Protein AF-A0A812RBL2-F1 (afdb_monomer_lite)

Foldseek 3Di:
DLLQADPVDALPLLPDQQDVPDPCRQDDDDPLLVVLLVLLLVLPPDLVQLVVLQVPDDPNDHDSDLNNLSNPSSSVCNNCVVQQQDADPPVRDGVSVVSSVCSPRSNSSNSCNSRSDDPPPPPRDPVVVVVVVVVVCVLCVPPPDDDPVRVVVVVVVVVCLVVQQVVVCVVDVVSVVDDSVVSVCVVPDDPPDDPVNVVVVVVVVVPPPPPDDDPDPVVVVVVVVVVVVVVVLVPDPVNVDPPVDDDDPVPDPDDDDPPDPDDDDDD

Structure (mmCIF, N/CA/C/O backbone):
data_AF-A0A812RBL2-F1
#
_entry.id   AF-A0A812RBL2-F1
#
loop_
_atom_site.group_PDB
_atom_site.id
_atom_site.type_symbol
_atom_site.label_atom_id
_atom_site.label_alt_id
_atom_site.label_comp_id
_atom_site.label_asym_id
_atom_site.label_entity_id
_atom_site.label_seq_id
_atom_site.pdbx_PDB_ins_code
_atom_site.Cartn_x
_atom_site.Cartn_y
_atom_site.Cartn_z
_atom_site.occupancy
_atom_site.B_iso_or_equiv
_atom_site.auth_seq_id
_atom_site.auth_comp_id
_atom_site.auth_asym_id
_atom_site.auth_atom_id
_atom_site.pdbx_PDB_model_num
ATOM 1 N N . GLU A 1 1 ? -12.470 -2.838 -3.645 1.00 36.12 1 GLU A N 1
ATOM 2 C CA . GLU A 1 1 ? -11.055 -2.812 -4.068 1.00 36.12 1 GLU A CA 1
ATOM 3 C C . GLU A 1 1 ? -10.460 -1.462 -3.691 1.00 36.12 1 GLU A C 1
ATOM 5 O O . GLU A 1 1 ? -11.140 -0.464 -3.860 1.00 36.12 1 GLU A O 1
ATOM 10 N N . PHE A 1 2 ? -9.213 -1.388 -3.208 1.00 41.41 2 PHE A N 1
ATOM 11 C CA . PHE A 1 2 ? -8.553 -0.094 -2.917 1.00 41.41 2 PHE A CA 1
ATOM 12 C C . PHE A 1 2 ? -8.319 0.779 -4.169 1.00 41.41 2 PHE A C 1
ATOM 14 O O . PHE A 1 2 ? -7.855 1.908 -4.057 1.00 41.41 2 PHE A O 1
ATOM 21 N N . ASN A 1 3 ? -8.645 0.238 -5.346 1.00 51.97 3 ASN A N 1
ATOM 22 C CA . ASN A 1 3 ? -8.495 0.853 -6.661 1.00 51.97 3 ASN A CA 1
ATOM 23 C C . ASN A 1 3 ? -9.853 1.103 -7.329 1.00 51.97 3 ASN A C 1
ATOM 25 O O . ASN A 1 3 ? -9.890 1.356 -8.530 1.00 51.97 3 ASN A O 1
ATOM 29 N N . ALA A 1 4 ? -10.956 0.971 -6.583 1.00 55.09 4 ALA A N 1
ATOM 30 C CA . ALA A 1 4 ? -12.267 1.324 -7.096 1.00 55.09 4 ALA A CA 1
ATOM 31 C C . ALA A 1 4 ? -12.252 2.814 -7.459 1.00 55.09 4 ALA A C 1
ATOM 33 O O . ALA A 1 4 ? -11.837 3.653 -6.660 1.00 55.09 4 ALA A O 1
ATOM 34 N N . VAL A 1 5 ? -12.643 3.126 -8.688 1.00 59.62 5 VAL A N 1
ATOM 35 C CA . VAL A 1 5 ? -12.824 4.498 -9.155 1.00 59.62 5 VAL A CA 1
ATOM 36 C C . VAL A 1 5 ? -14.321 4.694 -9.282 1.00 59.62 5 VAL A C 1
ATOM 38 O O . VAL A 1 5 ? -14.986 3.896 -9.940 1.00 59.62 5 VAL A O 1
ATOM 41 N N . ASP A 1 6 ? -14.840 5.728 -8.633 1.00 63.88 6 ASP A N 1
ATOM 42 C CA . ASP A 1 6 ? -16.222 6.136 -8.831 1.00 63.88 6 ASP A CA 1
ATOM 43 C C . ASP A 1 6 ? -16.318 6.846 -10.188 1.00 63.88 6 ASP A C 1
ATOM 45 O O . ASP A 1 6 ? -15.678 7.881 -10.396 1.00 63.88 6 ASP A O 1
ATOM 49 N N . SER A 1 7 ? -17.046 6.251 -11.136 1.00 67.12 7 SER A N 1
ATOM 50 C CA . SER A 1 7 ? -17.244 6.811 -12.478 1.00 67.12 7 SER A CA 1
ATOM 51 C C . SER A 1 7 ? -18.117 8.060 -12.477 1.00 67.12 7 SER A C 1
ATOM 53 O O . SER A 1 7 ? -18.060 8.835 -13.433 1.00 67.12 7 SER A O 1
ATOM 55 N N . ASP A 1 8 ? -18.907 8.252 -11.421 1.00 71.00 8 ASP A N 1
ATOM 56 C CA . ASP A 1 8 ? -19.939 9.281 -11.361 1.00 71.00 8 ASP A CA 1
ATOM 57 C C . ASP A 1 8 ? -19.385 10.601 -10.798 1.00 71.00 8 ASP A C 1
ATOM 59 O O . ASP A 1 8 ? -19.995 11.661 -10.959 1.00 71.00 8 ASP A O 1
ATOM 63 N N . LEU A 1 9 ? -18.197 10.565 -10.179 1.00 69.00 9 LEU A N 1
ATOM 64 C CA . LEU A 1 9 ? -17.536 11.732 -9.600 1.00 69.00 9 LEU A CA 1
ATOM 65 C C . LEU A 1 9 ? -16.419 12.271 -10.512 1.00 69.00 9 LEU A C 1
ATOM 67 O O . LEU A 1 9 ? -15.472 11.548 -10.838 1.00 69.00 9 LEU A O 1
ATOM 71 N N . PRO A 1 10 ? -16.452 13.566 -10.887 1.00 67.56 10 PRO A N 1
ATOM 72 C CA . PRO A 1 10 ? -15.396 14.163 -11.694 1.00 67.56 10 PRO A CA 1
ATOM 73 C C . PRO A 1 10 ? -14.077 14.222 -10.914 1.00 67.56 10 PRO A C 1
ATOM 75 O O . PRO A 1 10 ? -14.059 14.376 -9.693 1.00 67.56 10 PRO A O 1
ATOM 78 N N . ALA A 1 11 ? -12.947 14.182 -11.627 1.00 62.72 11 ALA A N 1
ATOM 79 C CA . ALA A 1 11 ? -11.606 14.248 -11.029 1.00 62.72 11 ALA A CA 1
ATOM 80 C C . ALA A 1 11 ? -11.398 15.482 -10.121 1.00 62.72 11 ALA A C 1
ATOM 82 O O . ALA A 1 11 ? -10.604 15.436 -9.185 1.00 62.72 11 ALA A O 1
ATOM 83 N N . GLU A 1 12 ? -12.133 16.566 -10.377 1.00 65.69 12 GLU A N 1
ATOM 84 C CA . GLU A 1 12 ? -12.117 17.807 -9.593 1.00 65.69 12 GLU A CA 1
ATOM 85 C C . GLU A 1 12 ? -12.662 17.629 -8.168 1.00 65.69 12 GLU A C 1
ATOM 87 O O . GLU A 1 12 ? -12.199 18.306 -7.252 1.00 65.69 12 GLU A O 1
ATOM 92 N N . HIS A 1 13 ? -13.579 16.676 -7.954 1.00 70.00 13 HIS A N 1
ATOM 93 C CA . HIS A 1 13 ? -14.152 16.377 -6.636 1.00 70.00 13 HIS A CA 1
ATOM 94 C C . HIS A 1 13 ? -13.084 15.940 -5.623 1.00 70.00 13 HIS A C 1
ATOM 96 O O . HIS A 1 13 ? -13.178 16.215 -4.430 1.00 70.00 13 HIS A O 1
ATOM 102 N N . TRP A 1 14 ? -12.034 15.284 -6.111 1.00 64.25 14 TRP A N 1
ATOM 103 C CA . TRP A 1 14 ? -11.004 14.661 -5.289 1.00 64.25 14 TRP A CA 1
ATOM 104 C C . TRP A 1 14 ? -9.880 15.621 -4.869 1.00 64.25 14 TRP A C 1
ATOM 106 O O . TRP A 1 14 ? -9.014 15.251 -4.068 1.00 64.25 14 TRP A O 1
ATOM 116 N N . GLY A 1 15 ? -9.886 16.848 -5.397 1.00 67.19 15 GLY A N 1
ATOM 117 C CA . GLY A 1 15 ? -8.865 17.861 -5.157 1.00 67.19 15 GLY A CA 1
ATOM 118 C C . GLY A 1 15 ? -7.541 17.599 -5.884 1.00 67.19 15 GLY A C 1
ATOM 119 O O . GLY A 1 15 ? -7.403 16.706 -6.722 1.00 67.19 15 GLY A O 1
ATOM 120 N N . ASN A 1 16 ? -6.533 18.410 -5.558 1.00 67.81 16 ASN A N 1
ATOM 121 C CA . ASN A 1 16 ? -5.223 18.336 -6.202 1.00 67.81 16 ASN A CA 1
ATOM 122 C C . ASN A 1 16 ? -4.509 17.006 -5.917 1.00 67.81 16 ASN A C 1
ATOM 124 O O . ASN A 1 16 ? -4.643 16.406 -4.850 1.00 67.81 16 ASN A O 1
ATOM 128 N N . PHE A 1 17 ? -3.698 16.552 -6.872 1.00 69.19 17 PHE A N 1
ATOM 129 C CA . PHE A 1 17 ? -2.859 15.370 -6.693 1.00 69.19 17 PHE A CA 1
ATOM 130 C C . PHE A 1 17 ? -1.795 15.629 -5.623 1.00 69.19 17 PHE A C 1
ATOM 132 O O . PHE A 1 17 ? -1.089 16.639 -5.685 1.00 69.19 17 PHE A O 1
ATOM 139 N N . TYR A 1 18 ? -1.635 14.702 -4.679 1.00 67.88 18 TYR A N 1
ATOM 140 C CA . TYR A 1 18 ? -0.576 14.789 -3.681 1.00 67.88 18 TYR A CA 1
ATOM 141 C C . TYR A 1 18 ? 0.785 14.670 -4.374 1.00 67.88 18 TYR A C 1
ATOM 143 O O . TYR A 1 18 ? 1.112 13.630 -4.955 1.00 67.88 18 TYR A O 1
ATOM 151 N N . ARG A 1 19 ? 1.593 15.732 -4.305 1.00 65.19 19 ARG A N 1
ATOM 152 C CA . ARG A 1 19 ? 2.991 15.746 -4.749 1.00 65.19 19 ARG A CA 1
ATOM 153 C C . ARG A 1 19 ? 3.876 15.884 -3.518 1.00 65.19 19 ARG A C 1
ATOM 155 O O . ARG A 1 19 ? 3.900 16.941 -2.908 1.00 65.19 19 ARG A O 1
ATOM 162 N N . ALA A 1 20 ? 4.647 14.847 -3.195 1.00 57.19 20 ALA A N 1
ATOM 163 C CA . ALA A 1 20 ? 5.489 14.798 -1.992 1.00 57.19 20 ALA A CA 1
ATOM 164 C C . ALA A 1 20 ? 6.484 15.974 -1.833 1.00 57.19 20 ALA A C 1
ATOM 166 O O . ALA A 1 20 ? 7.003 16.187 -0.745 1.00 57.19 20 ALA A O 1
ATOM 167 N N . TYR A 1 21 ? 6.757 16.729 -2.905 1.00 54.78 21 TYR A N 1
ATOM 168 C CA . TYR A 1 21 ? 7.693 17.860 -2.920 1.00 54.78 21 TYR A CA 1
ATOM 169 C C . TYR A 1 21 ? 7.030 19.240 -2.798 1.00 54.78 21 TYR A C 1
ATOM 171 O O . TYR A 1 21 ? 7.739 20.242 -2.777 1.00 54.78 21 TYR A O 1
ATOM 179 N N . SER A 1 22 ? 5.696 19.334 -2.760 1.00 55.19 22 SER A N 1
ATOM 180 C CA . SER A 1 22 ? 5.029 20.615 -2.502 1.00 55.19 22 SER A CA 1
ATOM 181 C C . SER A 1 22 ? 4.853 20.817 -1.000 1.00 55.19 22 SER A C 1
ATOM 183 O O . SER A 1 22 ? 4.303 19.945 -0.334 1.00 55.19 22 SER A O 1
ATOM 185 N N . ASN A 1 23 ? 5.238 21.982 -0.479 1.00 50.62 23 ASN A N 1
ATOM 186 C CA . ASN A 1 23 ? 5.088 22.335 0.942 1.00 50.62 23 ASN A CA 1
ATOM 187 C C . ASN A 1 23 ? 3.626 22.320 1.452 1.00 50.62 23 ASN A C 1
ATOM 189 O O . ASN A 1 23 ? 3.413 22.377 2.656 1.00 50.62 23 ASN A O 1
ATOM 193 N N . ASP A 1 24 ? 2.644 22.192 0.554 1.00 54.12 24 ASP A N 1
ATOM 194 C CA . ASP A 1 24 ? 1.199 22.159 0.834 1.00 54.12 24 ASP A CA 1
ATOM 195 C C . ASP A 1 24 ? 0.552 20.771 0.648 1.00 54.12 24 ASP A C 1
ATOM 197 O O . ASP A 1 24 ? -0.670 20.643 0.596 1.00 54.12 24 ASP A O 1
ATOM 201 N N . ALA A 1 25 ? 1.347 19.706 0.491 1.00 57.50 25 ALA A N 1
ATOM 202 C CA . ALA A 1 25 ? 0.882 18.498 -0.194 1.00 57.50 25 ALA A CA 1
ATOM 203 C C . ALA A 1 25 ? -0.334 17.790 0.439 1.00 57.50 25 ALA A C 1
ATOM 205 O O . ALA A 1 25 ? -1.150 17.242 -0.303 1.00 57.50 25 ALA A O 1
ATOM 206 N N . SER A 1 26 ? -0.488 17.774 1.766 1.00 62.88 26 SER A N 1
ATOM 207 C CA . SER A 1 26 ? -1.506 16.947 2.443 1.00 62.88 26 SER A CA 1
ATOM 208 C C . SER A 1 26 ? -2.424 17.685 3.422 1.00 62.88 26 SER A C 1
ATOM 210 O O . SER A 1 26 ? -3.424 17.097 3.841 1.00 62.88 26 SER A O 1
ATOM 212 N N . GLY A 1 27 ? -2.151 18.952 3.754 1.00 70.88 27 GLY A N 1
ATOM 213 C CA . GLY A 1 27 ? -2.893 19.715 4.765 1.00 70.88 27 GLY A CA 1
ATOM 214 C C . GLY A 1 27 ? -2.830 19.100 6.175 1.00 70.88 27 GLY A C 1
ATOM 215 O O . GLY A 1 27 ? -2.687 17.888 6.360 1.00 70.88 27 GLY A O 1
ATOM 216 N N . ALA A 1 28 ? -2.954 19.928 7.212 1.00 81.44 28 ALA A N 1
ATOM 217 C CA . ALA A 1 28 ? -3.014 19.426 8.586 1.00 81.44 28 ALA A CA 1
ATOM 218 C C . ALA A 1 28 ? -4.242 18.514 8.802 1.00 81.44 28 ALA A C 1
ATOM 220 O O . ALA A 1 28 ? -5.262 18.636 8.118 1.00 81.44 28 ALA A O 1
ATOM 221 N N . LEU A 1 29 ? -4.145 17.588 9.760 1.00 83.94 29 LEU A N 1
ATOM 222 C CA . LEU A 1 29 ? -5.287 16.773 10.175 1.00 83.94 29 LEU A CA 1
ATOM 223 C C . LEU A 1 29 ? -6.320 17.651 10.891 1.00 83.94 29 LEU A C 1
ATOM 225 O O . LEU A 1 29 ? -5.981 18.399 11.810 1.00 83.94 29 LEU A O 1
ATOM 229 N N . SER A 1 30 ? -7.586 17.509 10.510 1.00 88.81 30 SER A N 1
ATOM 230 C CA . SER A 1 30 ? -8.710 18.107 11.227 1.00 88.81 30 SER A CA 1
ATOM 231 C C . SER A 1 30 ? -8.813 17.539 12.648 1.00 88.81 30 SER A C 1
ATOM 233 O O . SER A 1 30 ? -8.377 16.419 12.934 1.00 88.81 30 SER A O 1
ATOM 235 N N . HIS A 1 31 ? -9.440 18.288 13.558 1.00 90.56 31 HIS A N 1
ATOM 236 C CA . HIS A 1 31 ? -9.702 17.823 14.920 1.00 90.56 31 HIS A CA 1
ATOM 237 C C . HIS A 1 31 ? -10.463 16.486 14.931 1.00 90.56 31 HIS A C 1
ATOM 239 O O . HIS A 1 31 ? -10.076 15.560 15.641 1.00 90.56 31 HIS A O 1
ATOM 245 N N . ALA A 1 32 ? -11.480 16.347 14.075 1.00 90.62 32 ALA A N 1
ATOM 246 C CA . ALA A 1 32 ? -12.265 15.118 13.964 1.00 90.62 32 ALA A CA 1
ATOM 247 C C . ALA A 1 32 ? -11.420 13.920 13.485 1.00 90.62 32 ALA A C 1
ATOM 249 O O . ALA A 1 32 ? -11.583 12.802 13.981 1.00 90.62 32 ALA A O 1
ATOM 250 N N . GLU A 1 33 ? -10.476 14.157 12.568 1.00 91.12 33 GLU A N 1
ATOM 251 C CA . GLU A 1 33 ? -9.548 13.132 12.079 1.00 91.12 33 GLU A CA 1
ATOM 252 C C . GLU A 1 33 ? -8.602 12.676 13.194 1.00 91.12 33 GLU A C 1
ATOM 254 O O . GLU A 1 33 ? -8.421 11.477 13.393 1.00 91.12 33 GLU A O 1
ATOM 259 N N . ASN A 1 34 ? -8.052 13.610 13.975 1.00 91.75 34 ASN A N 1
ATOM 260 C CA . ASN A 1 34 ? -7.187 13.287 15.113 1.00 91.75 34 ASN A CA 1
ATOM 261 C C . ASN A 1 34 ? -7.912 12.463 16.186 1.00 91.75 34 ASN A C 1
ATOM 263 O O . ASN A 1 34 ? -7.349 11.496 16.705 1.00 91.75 34 ASN A O 1
ATOM 267 N N . VAL A 1 35 ? -9.172 12.792 16.482 1.00 93.19 35 VAL A N 1
ATOM 268 C CA . VAL A 1 35 ? -10.001 12.019 17.419 1.00 93.19 35 VAL A CA 1
ATOM 269 C C . VAL A 1 35 ? -10.216 10.593 16.905 1.00 93.19 35 VAL A C 1
ATOM 271 O O . VAL A 1 35 ? -9.959 9.631 17.632 1.00 93.19 35 VAL A O 1
ATOM 274 N N . CYS A 1 36 ? -10.609 10.430 15.637 1.00 92.44 36 CYS A N 1
ATOM 275 C CA . CYS A 1 36 ? -10.826 9.100 15.059 1.00 92.44 36 CYS A CA 1
ATOM 276 C C . CYS A 1 36 ? -9.532 8.283 14.983 1.00 92.44 36 CYS A C 1
ATOM 278 O O . CYS A 1 36 ? -9.543 7.087 15.266 1.00 92.44 36 CYS A O 1
ATOM 280 N N . ARG A 1 37 ? -8.391 8.922 14.706 1.00 93.81 37 ARG A N 1
ATOM 281 C CA . ARG A 1 37 ? -7.078 8.271 14.803 1.00 93.81 37 ARG A CA 1
ATOM 282 C C . ARG A 1 37 ? -6.790 7.758 16.209 1.00 93.81 37 ARG A C 1
ATOM 284 O O . ARG A 1 37 ? -6.304 6.639 16.350 1.00 93.81 37 ARG A O 1
ATOM 291 N N . GLY A 1 38 ? -7.125 8.526 17.245 1.00 92.56 38 GLY A N 1
ATOM 292 C CA . GLY A 1 38 ? -7.028 8.067 18.633 1.00 92.56 38 GLY A CA 1
ATOM 293 C C . GLY A 1 38 ? -7.865 6.810 18.899 1.00 92.56 38 GLY A C 1
ATOM 294 O O . GLY A 1 38 ? -7.441 5.917 19.639 1.00 92.56 38 GLY A O 1
ATOM 295 N N . PHE A 1 39 ? -9.021 6.677 18.244 1.00 94.62 39 PHE A N 1
ATOM 296 C CA . PHE A 1 39 ? -9.857 5.476 18.334 1.00 94.62 39 PHE A CA 1
ATOM 297 C C . PHE A 1 39 ? -9.259 4.246 17.646 1.00 94.62 39 PHE A C 1
ATOM 299 O O . PHE A 1 39 ? -9.559 3.136 18.077 1.00 94.62 39 PHE A O 1
ATOM 306 N N . ILE A 1 40 ? -8.389 4.401 16.644 1.00 93.56 40 ILE A N 1
ATOM 307 C CA . ILE A 1 40 ? -7.698 3.266 16.004 1.00 93.56 40 ILE A CA 1
ATOM 308 C C . ILE A 1 40 ? -6.780 2.561 17.008 1.00 93.56 40 ILE A C 1
ATOM 310 O O . ILE A 1 40 ? -6.786 1.336 17.109 1.00 93.56 40 ILE A O 1
ATOM 314 N N . GLU A 1 41 ? -6.002 3.322 17.781 1.00 91.31 41 GLU A N 1
ATOM 315 C CA . GLU A 1 41 ? -5.070 2.738 18.752 1.00 91.31 41 GLU A CA 1
ATOM 316 C C . GLU A 1 41 ? -5.767 2.250 20.026 1.00 91.31 41 GLU A C 1
ATOM 318 O O . GLU A 1 41 ? -5.400 1.207 20.569 1.00 91.31 41 GLU A O 1
ATOM 323 N N . SER A 1 42 ? -6.769 2.994 20.501 1.00 91.12 42 SER A N 1
ATOM 324 C CA . SER A 1 42 ? -7.479 2.686 21.749 1.00 91.12 42 SER A CA 1
ATOM 325 C C . SER A 1 42 ? -8.643 1.704 21.582 1.00 91.12 42 SER A C 1
ATOM 327 O O . SER A 1 42 ? -9.034 1.054 22.549 1.00 91.12 42 SER A O 1
ATOM 329 N N . GLY A 1 43 ? -9.224 1.601 20.384 1.00 90.25 43 GLY A N 1
ATOM 330 C CA . GLY A 1 43 ? -10.468 0.868 20.142 1.00 90.25 43 GLY A CA 1
ATOM 331 C C . GLY A 1 43 ? -11.696 1.494 20.817 1.00 90.25 43 GLY A C 1
ATOM 332 O O . GLY A 1 43 ? -12.704 0.813 20.986 1.00 90.25 43 GLY A O 1
ATOM 333 N N . ALA A 1 44 ? -11.627 2.766 21.228 1.00 92.75 44 ALA A N 1
ATOM 334 C CA . ALA A 1 44 ? -12.647 3.414 22.059 1.00 92.75 44 ALA A CA 1
ATOM 335 C C . ALA A 1 44 ? -13.918 3.861 21.307 1.00 92.75 44 ALA A C 1
ATOM 337 O O . ALA A 1 44 ? -14.824 4.432 21.916 1.00 92.75 44 ALA A O 1
ATOM 338 N N . MET A 1 45 ? -14.021 3.610 19.997 1.00 93.94 45 MET A N 1
ATOM 339 C CA . MET A 1 45 ? -15.235 3.929 19.243 1.00 93.94 45 MET A CA 1
ATOM 340 C C . MET A 1 45 ? -16.432 3.124 19.778 1.00 93.94 45 MET A C 1
ATOM 342 O O . MET A 1 45 ? -16.340 1.922 20.031 1.00 93.94 45 MET A O 1
ATOM 346 N N . ALA A 1 46 ? -17.585 3.784 19.925 1.00 94.62 46 ALA A N 1
ATOM 347 C CA . ALA A 1 46 ? -18.805 3.145 20.409 1.00 94.62 46 ALA A CA 1
ATOM 348 C C . ALA A 1 46 ? -19.189 1.934 19.539 1.00 94.62 46 ALA A C 1
ATOM 350 O O . ALA A 1 46 ? -19.360 2.057 18.327 1.00 94.62 46 ALA A O 1
ATOM 351 N N . LYS A 1 47 ? -19.386 0.763 20.161 1.00 92.12 47 LYS A N 1
ATOM 352 C CA . LYS A 1 47 ? -19.612 -0.514 19.452 1.00 92.12 47 LYS A CA 1
ATOM 353 C C . LYS A 1 47 ? -20.837 -0.527 18.535 1.00 92.12 47 LYS A C 1
ATOM 355 O O . LYS A 1 47 ? -20.852 -1.274 17.563 1.00 92.12 47 LYS A O 1
ATOM 360 N N . ALA A 1 48 ? -21.878 0.238 18.866 1.00 93.19 48 ALA A N 1
ATOM 361 C CA . ALA A 1 48 ? -23.058 0.374 18.011 1.00 93.19 48 ALA A CA 1
ATOM 362 C C . ALA A 1 48 ? -22.710 1.129 16.720 1.00 93.19 48 ALA A C 1
ATOM 364 O O . ALA A 1 48 ? -22.991 0.642 15.630 1.00 93.19 48 ALA A O 1
ATOM 365 N N . LYS A 1 49 ? -21.998 2.257 16.850 1.00 93.56 49 LYS A N 1
ATOM 366 C CA . LYS A 1 49 ? -21.508 3.048 15.717 1.00 93.56 49 LYS A CA 1
ATOM 367 C C . LYS A 1 49 ? -20.518 2.252 14.862 1.00 93.56 49 LYS A C 1
ATOM 369 O O . LYS A 1 49 ? -20.667 2.204 13.649 1.00 93.56 49 LYS A O 1
ATOM 374 N N . ALA A 1 50 ? -19.549 1.588 15.495 1.00 93.56 50 ALA A N 1
ATOM 375 C CA . ALA A 1 50 ? -18.538 0.798 14.798 1.00 93.56 50 ALA A CA 1
ATOM 376 C C . ALA A 1 50 ? -19.159 -0.329 13.956 1.00 93.56 50 ALA A C 1
ATOM 378 O O . ALA A 1 50 ? -18.803 -0.483 12.793 1.00 93.56 50 ALA A O 1
ATOM 379 N N . ARG A 1 51 ? -20.131 -1.070 14.510 1.00 93.56 51 ARG A N 1
ATOM 380 C CA . ARG A 1 51 ? -20.847 -2.112 13.758 1.00 93.56 51 ARG A CA 1
ATOM 381 C C . ARG A 1 51 ? -21.654 -1.540 12.602 1.00 93.56 51 ARG A C 1
ATOM 383 O O . ARG A 1 51 ? -21.514 -2.045 11.499 1.00 93.56 51 ARG A O 1
ATOM 390 N N . GLY A 1 52 ? -22.391 -0.452 12.826 1.00 94.56 52 GLY A N 1
ATOM 391 C CA . GLY A 1 52 ? -23.140 0.204 11.754 1.00 94.56 52 GLY A CA 1
ATOM 392 C C . GLY A 1 52 ? -22.247 0.661 10.597 1.00 94.56 52 GLY A C 1
ATOM 393 O O . GLY A 1 52 ? -22.632 0.530 9.443 1.00 94.56 52 GLY A O 1
ATOM 394 N N . ILE A 1 53 ? -21.034 1.143 10.876 1.00 93.62 53 ILE A N 1
ATOM 395 C CA . ILE A 1 53 ? -20.075 1.507 9.821 1.00 93.62 53 ILE A CA 1
ATOM 396 C C . ILE A 1 53 ? -19.569 0.257 9.091 1.00 93.62 53 ILE A C 1
ATOM 398 O O . ILE A 1 53 ? -19.583 0.224 7.868 1.00 93.62 53 ILE A O 1
ATOM 402 N N . VAL A 1 54 ? -19.150 -0.781 9.823 1.00 92.38 54 VAL A N 1
ATOM 403 C CA . VAL A 1 54 ? -18.599 -2.013 9.228 1.00 92.38 54 VAL A CA 1
ATOM 404 C C . VAL A 1 54 ? -19.639 -2.772 8.396 1.00 92.38 54 VAL A C 1
ATOM 406 O O . VAL A 1 54 ? -19.290 -3.326 7.360 1.00 92.38 54 VAL A O 1
ATOM 409 N N . GLU A 1 55 ? -20.903 -2.788 8.815 1.00 92.81 55 GLU A N 1
ATOM 410 C CA . GLU A 1 55 ? -22.001 -3.434 8.081 1.00 92.81 55 GLU A CA 1
ATOM 411 C C . GLU A 1 55 ? -22.371 -2.680 6.797 1.00 92.81 55 GLU A C 1
ATOM 413 O O . GLU A 1 55 ? -22.760 -3.304 5.814 1.00 92.81 55 GLU A O 1
ATOM 418 N N . ASN A 1 56 ? -22.197 -1.355 6.783 1.00 91.56 56 ASN A N 1
ATOM 419 C CA . ASN A 1 56 ? -22.459 -0.508 5.618 1.00 91.56 56 ASN A CA 1
ATOM 420 C C . ASN A 1 56 ? -21.228 -0.307 4.717 1.00 91.56 56 ASN A C 1
ATOM 422 O O . ASN A 1 56 ? -21.292 0.462 3.758 1.00 91.56 56 ASN A O 1
ATOM 426 N N . LEU A 1 57 ? -20.099 -0.959 5.016 1.00 88.81 57 LEU A N 1
ATOM 427 C CA . LEU A 1 57 ? -18.880 -0.824 4.225 1.00 88.81 57 LEU A CA 1
ATOM 428 C C . LEU A 1 57 ? -19.039 -1.566 2.890 1.00 88.81 57 LEU A C 1
ATOM 430 O O . LEU A 1 57 ? -19.031 -2.797 2.837 1.00 88.81 57 LEU A O 1
ATOM 434 N N . ASP A 1 58 ? -19.150 -0.813 1.800 1.00 84.44 58 ASP A N 1
ATOM 435 C CA . ASP A 1 58 ? -19.264 -1.366 0.455 1.00 84.44 58 ASP A CA 1
ATOM 436 C C . ASP A 1 58 ? -17.881 -1.506 -0.191 1.00 84.44 58 ASP A C 1
ATOM 438 O O . ASP A 1 58 ? -17.149 -0.538 -0.380 1.00 84.44 58 ASP A O 1
ATOM 442 N N . SER A 1 59 ? -17.517 -2.732 -0.566 1.00 78.00 59 SER A N 1
ATOM 443 C CA . SER A 1 59 ? -16.244 -3.002 -1.238 1.00 78.00 59 SER A CA 1
ATOM 444 C C . SER A 1 59 ? -16.155 -2.426 -2.657 1.00 78.00 59 SER A C 1
ATOM 446 O O . SER A 1 59 ? -15.046 -2.314 -3.184 1.00 78.00 59 SER A O 1
ATOM 448 N N . SER A 1 60 ? -17.288 -2.092 -3.279 1.00 76.50 60 SER A N 1
ATOM 449 C CA . SER A 1 60 ? -17.356 -1.547 -4.638 1.00 76.50 60 SER A CA 1
ATOM 450 C C . SER A 1 60 ? -17.202 -0.026 -4.689 1.00 76.50 60 SER A C 1
ATOM 452 O O . SER A 1 60 ? -16.872 0.512 -5.744 1.00 76.50 60 SER A O 1
ATOM 454 N N . ARG A 1 61 ? -17.364 0.662 -3.552 1.00 77.62 61 ARG A N 1
ATOM 455 C CA . ARG A 1 61 ? -17.273 2.122 -3.459 1.00 77.62 61 ARG A CA 1
ATOM 456 C C . ARG A 1 61 ? -15.932 2.549 -2.861 1.00 77.62 61 ARG A C 1
ATOM 458 O O . ARG A 1 61 ? -15.536 2.016 -1.822 1.00 77.62 61 ARG A O 1
ATOM 465 N N . PRO A 1 62 ? -15.202 3.486 -3.489 1.00 77.44 62 PRO A N 1
ATOM 466 C CA . PRO A 1 62 ? -14.022 4.063 -2.866 1.00 77.44 62 PRO A CA 1
ATOM 467 C C . PRO A 1 62 ? -14.402 4.978 -1.703 1.00 77.44 62 PRO A C 1
ATOM 469 O O . PRO A 1 62 ? -15.472 5.578 -1.688 1.00 77.44 62 PRO A O 1
ATOM 472 N N . PHE A 1 63 ? -13.480 5.139 -0.756 1.00 82.75 63 PHE A N 1
ATOM 473 C CA . PHE A 1 63 ? -13.598 6.180 0.262 1.00 82.75 63 PHE A CA 1
ATOM 474 C C . PHE A 1 63 ? -13.473 7.551 -0.400 1.00 82.75 63 PHE A C 1
ATOM 476 O O . PHE A 1 63 ? -12.469 7.811 -1.064 1.00 82.75 63 PHE A O 1
ATOM 483 N N . LEU A 1 64 ? -14.455 8.428 -0.194 1.00 77.75 64 LEU A N 1
ATOM 484 C CA . LEU A 1 64 ? -14.507 9.743 -0.839 1.00 77.75 64 LEU A CA 1
ATOM 485 C C . LEU A 1 64 ? -13.649 10.774 -0.103 1.00 77.75 64 LEU A C 1
ATOM 487 O O . LEU A 1 64 ? -13.142 11.729 -0.690 1.00 77.75 64 LEU A O 1
ATOM 491 N N . SER A 1 65 ? -13.458 10.575 1.202 1.00 82.31 65 SER A N 1
ATOM 492 C CA . SER A 1 65 ? -12.692 11.489 2.042 1.00 82.31 65 SER A CA 1
ATOM 493 C C . SER A 1 65 ? -11.670 10.776 2.920 1.00 82.31 65 SER A C 1
ATOM 495 O O . SER A 1 65 ? -11.821 9.617 3.314 1.00 82.31 65 SER A O 1
ATOM 497 N N . ARG A 1 66 ? -10.622 11.519 3.295 1.00 85.50 66 ARG A N 1
ATOM 498 C CA . ARG A 1 66 ? -9.634 11.053 4.275 1.00 85.50 66 ARG A CA 1
ATOM 499 C C . ARG A 1 66 ? -10.287 10.732 5.616 1.00 85.50 66 ARG A C 1
ATOM 501 O O . ARG A 1 66 ? -9.938 9.726 6.224 1.00 85.50 66 ARG A O 1
ATOM 508 N N . PHE A 1 67 ? -11.251 11.543 6.045 1.00 89.44 67 PHE A N 1
ATOM 509 C CA . PHE A 1 67 ? -11.990 11.310 7.279 1.00 89.44 67 PHE A CA 1
ATOM 510 C C . PHE A 1 67 ? -12.749 9.978 7.255 1.00 89.44 67 PHE A C 1
ATOM 512 O O . PHE A 1 67 ? -12.601 9.195 8.187 1.00 89.44 67 PHE A O 1
ATOM 519 N N . GLU A 1 68 ? -13.481 9.685 6.179 1.00 89.62 68 GLU A N 1
ATOM 520 C CA . GLU A 1 68 ? -14.246 8.441 6.021 1.00 89.62 68 GLU A CA 1
ATOM 521 C C . GLU A 1 68 ? -13.345 7.199 6.093 1.00 89.62 68 GLU A C 1
ATOM 523 O O . GLU A 1 68 ? -13.653 6.231 6.787 1.00 89.62 68 GLU A O 1
ATOM 528 N N . PHE A 1 69 ? -12.169 7.258 5.465 1.00 89.75 69 PHE A N 1
ATOM 529 C CA . PHE A 1 69 ? -11.164 6.201 5.574 1.00 89.75 69 PHE A CA 1
ATOM 530 C C . PHE A 1 69 ? -10.643 6.019 7.008 1.00 89.75 69 PHE A C 1
ATOM 532 O O . PHE A 1 69 ? -10.524 4.890 7.490 1.00 89.75 69 PHE A O 1
ATOM 539 N N . ILE A 1 70 ? -10.348 7.114 7.717 1.00 92.81 70 ILE A N 1
ATOM 540 C CA . ILE A 1 70 ? -9.905 7.062 9.120 1.00 92.81 70 ILE A CA 1
ATOM 541 C C . ILE A 1 70 ? -11.020 6.498 10.012 1.00 92.81 70 ILE A C 1
ATOM 543 O O . ILE A 1 70 ? -10.754 5.676 10.892 1.00 92.81 70 ILE A O 1
ATOM 547 N N . GLU A 1 71 ? -12.264 6.911 9.782 1.00 94.44 71 GLU A N 1
ATOM 548 C CA . GLU A 1 71 ? -13.437 6.458 10.525 1.00 94.44 71 GLU A CA 1
ATOM 549 C C . GLU A 1 71 ? -13.702 4.961 10.303 1.00 94.44 71 GLU A C 1
ATOM 551 O O . GLU A 1 71 ? -13.913 4.229 11.273 1.00 94.44 71 GLU A O 1
ATOM 556 N N . ALA A 1 72 ? -13.582 4.476 9.065 1.00 93.62 72 ALA A N 1
ATOM 557 C CA . ALA A 1 72 ? -13.677 3.056 8.734 1.00 93.62 72 ALA A CA 1
ATOM 558 C C . ALA A 1 72 ? -12.611 2.217 9.460 1.00 93.62 72 ALA A C 1
ATOM 560 O O . ALA A 1 72 ? -12.920 1.176 10.049 1.00 93.62 72 ALA A O 1
ATOM 561 N N . LEU A 1 73 ? -11.356 2.679 9.489 1.00 93.88 73 LEU A N 1
ATOM 562 C CA . LEU A 1 73 ? -10.282 1.994 10.217 1.00 93.88 73 LEU A CA 1
ATOM 563 C C . LEU A 1 73 ? -10.508 1.995 11.733 1.00 93.88 73 LEU A C 1
ATOM 565 O O . LEU A 1 73 ? -10.224 0.997 12.403 1.00 93.88 73 LEU A O 1
ATOM 569 N N . ALA A 1 74 ? -11.041 3.083 12.286 1.00 95.12 74 ALA A N 1
ATOM 570 C CA . ALA A 1 74 ? -11.396 3.160 13.698 1.00 95.12 74 ALA A CA 1
ATOM 571 C C . ALA A 1 74 ? -12.552 2.205 14.048 1.00 95.12 74 ALA A C 1
ATOM 573 O O . ALA A 1 74 ? -12.493 1.514 15.069 1.00 95.12 74 ALA A O 1
ATOM 574 N N . ALA A 1 75 ? -13.555 2.090 13.173 1.00 95.44 75 ALA A N 1
ATOM 575 C CA . ALA A 1 75 ? -14.665 1.152 13.321 1.00 95.44 75 ALA A CA 1
ATOM 576 C C . ALA A 1 75 ? -14.200 -0.312 13.269 1.00 95.44 75 ALA A C 1
ATOM 578 O O . ALA A 1 75 ? -14.569 -1.115 14.133 1.00 95.44 75 ALA A O 1
ATOM 579 N N . LEU A 1 76 ? -13.321 -0.658 12.321 1.00 93.88 76 LEU A N 1
ATOM 580 C CA . LEU A 1 76 ? -12.685 -1.978 12.261 1.00 93.88 76 LEU A CA 1
ATOM 581 C C . LEU A 1 76 ? -11.882 -2.270 13.530 1.00 93.88 76 LEU A C 1
ATOM 583 O O . LEU A 1 76 ? -11.954 -3.376 14.072 1.00 93.88 76 LEU A O 1
ATOM 587 N N . SER A 1 77 ? -11.166 -1.267 14.039 1.00 94.69 77 SER A N 1
ATOM 588 C CA . SER A 1 77 ? -10.326 -1.435 15.222 1.00 94.69 77 SER A CA 1
ATOM 589 C C . SER A 1 77 ? -11.139 -1.723 16.486 1.00 94.69 77 SER A C 1
ATOM 591 O O . SER A 1 77 ? -10.758 -2.577 17.289 1.00 94.69 77 SER A O 1
ATOM 593 N N . ALA A 1 78 ? -12.292 -1.066 16.635 1.00 94.62 78 ALA A N 1
ATOM 594 C CA . ALA A 1 78 ? -13.223 -1.300 17.736 1.00 94.62 78 ALA A CA 1
ATOM 595 C C . ALA A 1 78 ? -14.006 -2.621 17.602 1.00 94.62 78 ALA A C 1
ATOM 597 O O . ALA A 1 78 ? -14.352 -3.241 18.612 1.00 94.62 78 ALA A O 1
ATOM 598 N N . THR A 1 79 ? -14.274 -3.073 16.373 1.00 95.25 79 THR A N 1
ATOM 599 C CA . THR A 1 79 ? -15.030 -4.311 16.102 1.00 95.25 79 THR A CA 1
ATOM 600 C C . THR A 1 79 ? -14.167 -5.562 16.279 1.00 95.25 79 THR A C 1
ATOM 602 O O . THR A 1 79 ? -14.631 -6.556 16.840 1.00 95.25 79 THR A O 1
ATOM 605 N N . PHE A 1 80 ? -12.889 -5.501 15.884 1.00 93.62 80 PHE A N 1
ATOM 606 C CA . PHE A 1 80 ? -11.954 -6.633 15.910 1.00 93.62 80 PHE A CA 1
ATOM 607 C C . PHE A 1 80 ? -10.739 -6.395 16.831 1.00 93.62 80 PHE A C 1
ATOM 609 O O . PHE A 1 80 ? -9.586 -6.472 16.394 1.00 93.62 80 PHE A O 1
ATOM 616 N N . PRO A 1 81 ? -10.937 -6.171 18.146 1.00 91.88 81 PRO A N 1
ATOM 617 C CA . PRO A 1 81 ? -9.849 -5.805 19.057 1.00 91.88 81 PRO A CA 1
ATOM 618 C C . PRO A 1 81 ? -8.799 -6.914 19.228 1.00 91.88 81 PRO A C 1
ATOM 620 O O . PRO A 1 81 ? -7.641 -6.637 19.547 1.00 91.88 81 PRO A O 1
ATOM 623 N N . LYS A 1 82 ? -9.176 -8.184 19.022 1.00 92.31 82 LYS A N 1
ATOM 624 C CA . LYS A 1 82 ? -8.242 -9.319 19.087 1.00 92.31 82 LYS A CA 1
ATOM 625 C C . LYS A 1 82 ? -7.207 -9.255 17.962 1.00 92.31 82 LYS A C 1
ATOM 627 O O . LYS A 1 82 ? -6.017 -9.415 18.228 1.00 92.31 82 LYS A O 1
ATOM 632 N N . ASP A 1 83 ? -7.647 -8.958 16.743 1.00 91.50 83 ASP A N 1
ATOM 633 C CA . ASP A 1 83 ? -6.768 -8.856 15.576 1.00 91.50 83 ASP A CA 1
ATOM 634 C C . ASP A 1 83 ? -5.919 -7.589 15.627 1.00 91.50 83 ASP A C 1
ATOM 636 O O . ASP A 1 83 ? -4.726 -7.626 15.328 1.00 91.50 83 ASP A O 1
ATOM 640 N N . MET A 1 84 ? -6.490 -6.489 16.118 1.00 92.06 84 MET A N 1
ATOM 641 C CA . MET A 1 84 ? -5.769 -5.228 16.295 1.00 92.06 84 MET A CA 1
ATOM 642 C C . MET A 1 84 ? -4.593 -5.315 17.270 1.00 92.06 84 MET A C 1
ATOM 644 O O . MET A 1 84 ? -3.556 -4.676 17.063 1.00 92.06 84 MET A O 1
ATOM 648 N N . ASN A 1 85 ? -4.729 -6.128 18.320 1.00 91.31 85 ASN A N 1
ATOM 649 C CA . ASN A 1 85 ? -3.681 -6.340 19.317 1.00 91.31 85 ASN A CA 1
ATOM 650 C C . ASN A 1 85 ? -2.609 -7.345 18.880 1.00 91.31 85 ASN A C 1
ATOM 652 O O . ASN A 1 85 ? -1.554 -7.435 19.519 1.00 91.31 85 ASN A O 1
ATOM 656 N N . ARG A 1 86 ? -2.836 -8.081 17.787 1.00 92.75 86 ARG A N 1
ATOM 657 C CA . ARG A 1 86 ? -1.846 -9.002 17.234 1.00 92.75 86 ARG A CA 1
ATOM 658 C C . ARG A 1 86 ? -0.608 -8.229 16.786 1.00 92.75 86 ARG A C 1
ATOM 660 O O . ARG A 1 86 ? -0.695 -7.147 16.206 1.00 92.75 86 ARG A O 1
ATOM 667 N N . LYS A 1 87 ? 0.567 -8.807 17.031 1.00 90.69 87 LYS A N 1
ATOM 668 C CA . LYS A 1 87 ? 1.828 -8.287 16.500 1.00 90.69 87 LYS A CA 1
ATOM 669 C C . LYS A 1 87 ? 2.117 -8.895 15.135 1.00 90.69 87 LYS A C 1
ATOM 671 O O . LYS A 1 87 ? 2.007 -10.109 14.956 1.00 90.69 87 LYS A O 1
ATOM 676 N N . VAL A 1 88 ? 2.504 -8.051 14.185 1.00 85.00 88 VAL A N 1
ATOM 677 C CA . VAL A 1 88 ? 2.926 -8.495 12.853 1.00 85.00 88 VAL A CA 1
ATOM 678 C C . VAL A 1 88 ? 4.372 -8.991 12.915 1.00 85.00 88 VAL A C 1
ATOM 680 O O . VAL A 1 88 ? 5.249 -8.332 13.485 1.00 85.00 88 VAL A O 1
ATOM 683 N N . THR A 1 89 ? 4.621 -10.164 12.332 1.00 74.19 89 THR A N 1
ATOM 684 C CA . THR A 1 89 ? 5.953 -10.773 12.222 1.00 74.19 89 THR A CA 1
ATOM 685 C C . THR A 1 89 ? 6.870 -9.892 11.374 1.00 74.19 89 THR A C 1
ATOM 687 O O . THR A 1 89 ? 6.486 -9.468 10.288 1.00 74.19 89 THR A O 1
ATOM 690 N N . GLY A 1 90 ? 8.073 -9.595 11.871 1.00 79.25 90 GLY A N 1
ATOM 691 C CA . GLY A 1 90 ? 9.033 -8.685 11.235 1.00 79.25 90 GLY A CA 1
ATOM 692 C C . GLY A 1 90 ? 9.077 -7.317 11.917 1.00 79.25 90 GLY A C 1
ATOM 693 O O . GLY A 1 90 ? 10.050 -7.003 12.590 1.00 79.25 90 GLY A O 1
ATOM 694 N N . ALA A 1 91 ? 8.007 -6.523 11.809 1.00 72.31 91 ALA A N 1
ATOM 695 C CA . ALA A 1 91 ? 7.969 -5.174 12.387 1.00 72.31 91 ALA A CA 1
ATOM 696 C C . ALA A 1 91 ? 7.800 -5.149 13.922 1.00 72.31 91 ALA A C 1
ATOM 698 O O . ALA A 1 91 ? 8.066 -4.122 14.541 1.00 72.31 91 ALA A O 1
ATOM 699 N N . ASN A 1 92 ? 7.318 -6.245 14.530 1.00 84.19 92 ASN A N 1
ATOM 700 C CA . ASN A 1 92 ? 7.022 -6.374 15.969 1.00 84.19 92 ASN A CA 1
ATOM 701 C C . ASN A 1 92 ? 6.072 -5.284 16.522 1.00 84.19 92 ASN A C 1
ATOM 703 O O . ASN A 1 92 ? 6.043 -4.996 17.720 1.00 84.19 92 ASN A O 1
ATOM 707 N N . LYS A 1 93 ? 5.273 -4.678 15.638 1.00 88.00 93 LYS A N 1
ATOM 708 C CA . LYS A 1 93 ? 4.273 -3.651 15.949 1.00 88.00 93 LYS A CA 1
ATOM 709 C C . LYS A 1 93 ? 2.876 -4.264 15.961 1.00 88.00 93 LYS A C 1
ATOM 711 O O . LYS A 1 93 ? 2.620 -5.240 15.252 1.00 88.00 93 LYS A O 1
ATOM 716 N N . ARG A 1 94 ? 1.987 -3.695 16.780 1.00 90.69 94 ARG A N 1
ATOM 717 C CA . ARG A 1 94 ? 0.559 -4.050 16.792 1.00 90.69 94 ARG A CA 1
ATOM 718 C C . ARG A 1 94 ? -0.083 -3.640 15.469 1.00 90.69 94 ARG A C 1
ATOM 720 O O . ARG A 1 94 ? 0.286 -2.598 14.926 1.00 90.69 94 ARG A O 1
ATOM 727 N N . VAL A 1 95 ? -1.053 -4.416 14.991 1.00 91.81 95 VAL A N 1
ATOM 728 C CA . VAL A 1 95 ? -1.820 -4.083 13.778 1.00 91.81 95 VAL A CA 1
ATOM 729 C C . VAL A 1 95 ? -2.468 -2.702 13.909 1.00 91.81 95 VAL A C 1
ATOM 731 O O . VAL A 1 95 ? -2.321 -1.893 12.998 1.00 91.81 95 VAL A O 1
ATOM 734 N N . ALA A 1 96 ? -3.046 -2.373 15.071 1.00 91.75 96 ALA A N 1
ATOM 735 C CA . ALA A 1 96 ? -3.616 -1.047 15.343 1.00 91.75 96 ALA A CA 1
ATOM 736 C C . ALA A 1 96 ? -2.635 0.102 15.058 1.00 91.75 96 ALA A C 1
ATOM 738 O O . ALA A 1 96 ? -2.975 1.069 14.387 1.00 91.75 96 ALA A O 1
ATOM 739 N N . HIS A 1 97 ? -1.381 -0.029 15.499 1.00 91.56 97 HIS A N 1
ATOM 740 C CA . HIS A 1 97 ? -0.371 1.009 15.291 1.00 91.56 97 HIS A CA 1
ATOM 741 C C . HIS A 1 97 ? 0.076 1.107 13.821 1.00 91.56 97 HIS A C 1
ATOM 743 O O . HIS A 1 97 ? 0.475 2.170 13.347 1.00 91.56 97 HIS A O 1
ATOM 749 N N . ILE A 1 98 ? 0.015 0.000 13.074 1.00 90.50 98 ILE A N 1
ATOM 750 C CA . ILE A 1 98 ? 0.284 0.002 11.631 1.00 90.50 98 ILE A CA 1
ATOM 751 C C . ILE A 1 98 ? -0.838 0.738 10.891 1.00 90.50 98 ILE A C 1
ATOM 753 O O . ILE A 1 98 ? -0.539 1.583 10.048 1.00 90.50 98 ILE A O 1
ATOM 757 N N . LEU A 1 99 ? -2.101 0.463 11.232 1.00 91.44 99 LEU A N 1
ATOM 758 C CA . LEU A 1 99 ? -3.260 1.158 10.664 1.00 91.44 99 LEU A CA 1
ATOM 759 C C . LEU A 1 99 ? -3.259 2.642 11.039 1.00 91.44 99 LEU A C 1
ATOM 761 O O . LEU A 1 99 ? -3.476 3.489 10.181 1.00 91.44 99 LEU A O 1
ATOM 765 N N . TRP A 1 100 ? -2.907 2.973 12.280 1.00 93.00 100 TRP A N 1
ATOM 766 C CA . TRP A 1 100 ? -2.744 4.356 12.717 1.00 93.00 100 TRP A CA 1
ATOM 767 C C . TRP A 1 100 ? -1.694 5.095 11.875 1.00 93.00 100 TRP A C 1
ATOM 769 O O . TRP A 1 100 ? -1.976 6.165 11.344 1.00 93.00 100 TRP A O 1
ATOM 779 N N . ARG A 1 101 ? -0.524 4.492 11.622 1.00 89.00 101 ARG A N 1
ATOM 780 C CA . ARG A 1 101 ? 0.462 5.069 10.689 1.00 89.00 101 ARG A CA 1
ATOM 781 C C . ARG A 1 101 ? -0.050 5.161 9.253 1.00 89.00 101 ARG A C 1
ATOM 783 O O . ARG A 1 101 ? 0.336 6.067 8.526 1.00 89.00 101 ARG A O 1
ATOM 790 N N . ALA A 1 102 ? -0.893 4.228 8.808 1.00 86.06 102 ALA A N 1
ATOM 791 C CA . ALA A 1 102 ? -1.487 4.283 7.470 1.00 86.06 102 ALA A CA 1
ATOM 792 C C . ALA A 1 102 ? -2.346 5.541 7.269 1.00 86.06 102 ALA A C 1
ATOM 794 O O . ALA A 1 102 ? -2.429 6.046 6.154 1.00 86.06 102 ALA A O 1
ATOM 795 N N . THR A 1 103 ? -2.912 6.077 8.353 1.00 89.19 103 THR A N 1
ATOM 796 C CA . THR A 1 103 ? -3.726 7.295 8.324 1.00 89.19 103 THR A CA 1
ATOM 797 C C . THR A 1 103 ? -2.936 8.604 8.320 1.00 89.19 103 THR A C 1
ATOM 799 O O . THR A 1 103 ? -3.560 9.666 8.338 1.00 89.19 103 THR A O 1
ATOM 802 N N . ASP A 1 104 ? -1.591 8.579 8.361 1.00 87.31 104 ASP A N 1
ATOM 803 C CA . ASP A 1 104 ? -0.761 9.801 8.313 1.00 87.31 104 ASP A CA 1
ATOM 804 C C . ASP A 1 104 ? -1.129 10.671 7.112 1.00 87.31 104 ASP A C 1
ATOM 806 O O . ASP A 1 104 ? -1.349 10.119 6.039 1.00 87.31 104 ASP A O 1
ATOM 810 N N . PRO A 1 105 ? -1.224 12.004 7.265 1.00 82.75 105 PRO A N 1
ATOM 811 C CA . PRO A 1 105 ? -1.822 12.875 6.254 1.00 82.75 105 PRO A CA 1
ATOM 812 C C . PRO A 1 105 ? -1.131 12.728 4.896 1.00 82.75 105 PRO A C 1
ATOM 814 O O . PRO A 1 105 ? -1.814 12.575 3.887 1.00 82.75 105 PRO A O 1
ATOM 817 N N . ASP A 1 106 ? 0.201 12.655 4.883 1.00 79.31 106 ASP A N 1
ATOM 818 C CA . ASP A 1 106 ? 0.998 12.385 3.684 1.00 79.31 106 ASP A CA 1
ATOM 819 C C . ASP A 1 106 ? 0.741 11.001 3.096 1.00 79.31 106 ASP A C 1
ATOM 821 O O . ASP A 1 106 ? 0.550 10.842 1.892 1.00 79.31 106 ASP A O 1
ATOM 825 N N . ARG A 1 107 ? 0.712 9.978 3.952 1.00 77.94 107 ARG A N 1
ATOM 826 C CA . ARG A 1 107 ? 0.545 8.590 3.521 1.00 77.94 107 ARG A CA 1
ATOM 827 C C . ARG A 1 107 ? -0.863 8.335 2.993 1.00 77.94 107 ARG A C 1
ATOM 829 O O . ARG A 1 107 ? -1.009 7.684 1.966 1.00 77.94 107 ARG A O 1
ATOM 836 N N . ALA A 1 108 ? -1.877 8.860 3.668 1.00 79.56 108 ALA A N 1
ATOM 837 C CA . ALA A 1 108 ? -3.265 8.800 3.251 1.00 79.56 108 ALA A CA 1
ATOM 838 C C . ALA A 1 108 ? -3.456 9.572 1.943 1.00 79.56 108 ALA A C 1
ATOM 840 O O . ALA A 1 108 ? -3.985 9.010 0.993 1.00 79.56 108 ALA A O 1
ATOM 841 N N . ALA A 1 109 ? -2.965 10.813 1.843 1.00 77.44 109 ALA A N 1
ATOM 842 C CA . ALA A 1 109 ? -3.059 11.594 0.609 1.00 77.44 109 ALA A CA 1
ATOM 843 C C . ALA A 1 109 ? -2.380 10.887 -0.576 1.00 77.44 109 ALA A C 1
ATOM 845 O O . ALA A 1 109 ? -2.936 10.844 -1.672 1.00 77.44 109 ALA A O 1
ATOM 846 N N . TRP A 1 110 ? -1.231 10.253 -0.336 1.00 74.56 110 TRP A N 1
ATOM 847 C CA . TRP A 1 110 ? -0.574 9.411 -1.326 1.00 74.56 110 TRP A CA 1
ATOM 848 C C . TRP A 1 110 ? -1.385 8.156 -1.692 1.00 74.56 110 TRP A C 1
ATOM 850 O O . TRP A 1 110 ? -1.465 7.824 -2.869 1.00 74.56 110 TRP A O 1
ATOM 860 N N . LEU A 1 111 ? -2.023 7.476 -0.732 1.00 74.25 111 LEU A N 1
ATOM 861 C CA . LEU A 1 111 ? -2.909 6.335 -1.015 1.00 74.25 111 LEU A CA 1
ATOM 862 C C . LEU A 1 111 ? -4.107 6.756 -1.876 1.00 74.25 111 LEU A C 1
ATOM 864 O O . LEU A 1 111 ? -4.466 6.059 -2.824 1.00 74.25 111 LEU A O 1
ATOM 868 N N . PHE A 1 112 ? -4.681 7.924 -1.585 1.00 73.50 112 PHE A N 1
ATOM 869 C CA . PHE A 1 112 ? -5.832 8.452 -2.306 1.00 73.50 112 PHE A CA 1
ATOM 870 C C . PHE A 1 112 ? -5.521 8.890 -3.733 1.00 73.50 112 PHE A C 1
ATOM 872 O O . PHE A 1 112 ? -6.446 8.944 -4.539 1.00 73.50 112 PHE A O 1
ATOM 879 N N . ASN A 1 113 ? -4.261 9.166 -4.084 1.00 72.19 113 ASN A N 1
ATOM 880 C CA . ASN A 1 113 ? -3.878 9.579 -5.438 1.00 72.19 113 ASN A CA 1
ATOM 881 C C . ASN A 1 113 ? -4.378 8.626 -6.531 1.00 72.19 113 ASN A C 1
ATOM 883 O O . ASN A 1 113 ? -4.738 9.086 -7.614 1.00 72.19 113 ASN A O 1
ATOM 887 N N . ASN A 1 114 ? -4.435 7.324 -6.244 1.00 61.09 114 ASN A N 1
ATOM 888 C CA . ASN A 1 114 ? -4.883 6.320 -7.209 1.00 61.09 114 ASN A CA 1
ATOM 889 C C . ASN A 1 114 ? -6.406 6.342 -7.409 1.00 61.09 114 ASN A C 1
ATOM 891 O O . ASN A 1 114 ? -6.871 6.124 -8.521 1.00 61.09 114 ASN A O 1
ATOM 895 N N . SER A 1 115 ? -7.174 6.688 -6.373 1.00 62.03 115 SER A N 1
ATOM 896 C CA . SER A 1 115 ? -8.622 6.922 -6.478 1.00 62.03 115 SER A CA 1
ATOM 897 C C . SER A 1 115 ? -8.977 8.245 -7.176 1.00 62.03 115 SER A C 1
ATOM 899 O O . SER A 1 115 ? -10.092 8.376 -7.664 1.00 62.03 115 SER A O 1
ATOM 901 N N . ARG A 1 116 ? -8.050 9.220 -7.285 1.00 62.91 116 ARG A N 1
ATOM 902 C CA . ARG A 1 116 ? -8.351 10.546 -7.871 1.00 62.91 116 ARG A CA 1
ATOM 903 C C . ARG A 1 116 ? -8.408 10.574 -9.406 1.00 62.91 116 ARG A C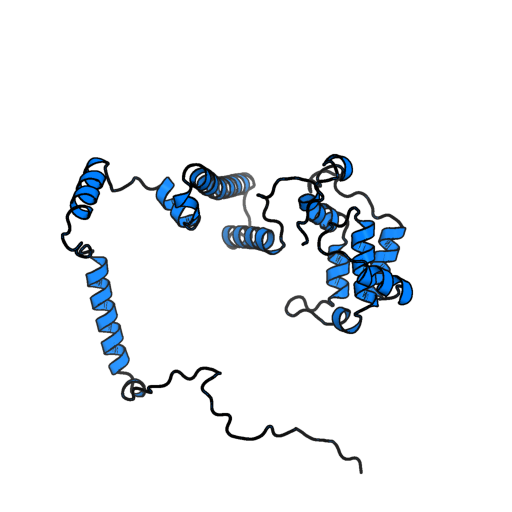 1
ATOM 905 O O . ARG A 1 116 ? -9.002 11.511 -9.933 1.00 62.91 116 ARG A O 1
ATOM 912 N N . ARG A 1 117 ? -7.796 9.631 -10.155 1.00 56.06 117 ARG A N 1
ATOM 913 C CA . ARG A 1 117 ? -7.842 9.617 -11.644 1.00 56.06 117 ARG A CA 1
ATOM 914 C C . ARG A 1 117 ? -7.627 8.248 -12.320 1.00 56.06 117 ARG A C 1
ATOM 916 O O . ARG A 1 117 ? -6.803 7.445 -11.907 1.00 56.06 117 ARG A O 1
ATOM 923 N N . VAL A 1 118 ? -8.260 8.160 -13.498 1.00 46.78 118 VAL A N 1
ATOM 924 C CA . VAL A 1 118 ? -8.255 7.246 -14.676 1.00 46.78 118 VAL A CA 1
ATOM 925 C C . VAL A 1 118 ? -6.910 6.625 -15.132 1.00 46.78 118 VAL A C 1
ATOM 927 O O . VAL A 1 118 ? -6.875 5.878 -16.108 1.00 46.78 118 VAL A O 1
ATOM 930 N N . LEU A 1 119 ? -5.776 6.859 -14.466 1.00 46.38 119 LEU A N 1
ATOM 931 C CA . LEU A 1 119 ? -4.515 6.201 -14.833 1.00 46.38 119 LEU A CA 1
ATOM 932 C C . LEU A 1 119 ? -4.452 4.794 -14.227 1.00 46.38 119 LEU A C 1
ATOM 934 O O . LEU A 1 119 ? -3.653 4.523 -13.334 1.00 46.38 119 LEU A O 1
ATOM 938 N N . ALA A 1 120 ? -5.226 3.875 -14.811 1.00 44.12 120 ALA A N 1
ATOM 939 C CA . ALA A 1 120 ? -5.173 2.423 -14.597 1.00 44.12 120 ALA A CA 1
ATOM 940 C C . ALA A 1 120 ? -3.771 1.795 -14.815 1.00 44.12 120 ALA A C 1
ATOM 942 O O . ALA A 1 120 ? -3.589 0.590 -14.664 1.00 44.12 120 ALA A O 1
ATOM 943 N N . LEU A 1 121 ? -2.778 2.605 -15.194 1.00 44.22 121 LEU A N 1
ATOM 944 C CA . LEU A 1 121 ? -1.403 2.207 -15.478 1.00 44.22 121 LEU A CA 1
ATOM 945 C C . LEU A 1 121 ? -0.425 2.501 -14.337 1.00 44.22 121 LEU A C 1
ATOM 947 O O . LEU A 1 121 ? 0.693 1.991 -14.376 1.00 44.22 121 LEU A O 1
ATOM 951 N N . LEU A 1 122 ? -0.803 3.296 -13.328 1.00 44.62 122 LEU A N 1
ATOM 952 C CA . LEU A 1 122 ? -0.005 3.367 -12.107 1.00 44.62 122 LEU A CA 1
ATOM 953 C C . LEU A 1 122 ? -0.372 2.149 -11.267 1.00 44.62 122 LEU A C 1
ATOM 955 O O . LEU A 1 122 ? -1.530 2.015 -10.868 1.00 44.62 122 LEU A O 1
ATOM 959 N N . PRO A 1 123 ? 0.566 1.222 -11.024 1.00 42.62 123 PRO A N 1
ATOM 960 C CA . PRO A 1 123 ? 0.232 0.019 -10.302 1.00 42.62 123 PRO A CA 1
ATOM 961 C C . PRO A 1 123 ? -0.079 0.392 -8.851 1.00 42.62 123 PRO A C 1
ATOM 963 O O . PRO A 1 123 ? 0.806 0.669 -8.040 1.00 42.62 123 PRO A O 1
ATOM 966 N N . SER A 1 124 ? -1.372 0.438 -8.547 1.00 39.56 124 SER A N 1
ATOM 967 C CA . SER A 1 124 ? -1.873 0.768 -7.228 1.00 39.56 124 SER A CA 1
ATOM 968 C C . SER A 1 124 ? -1.788 -0.457 -6.330 1.00 39.56 124 SER A C 1
ATOM 970 O O . SER A 1 124 ? -2.466 -1.468 -6.531 1.00 39.56 124 SER A O 1
ATOM 972 N N . GLY A 1 125 ? -0.899 -0.359 -5.352 1.00 48.34 125 GLY A N 1
ATOM 973 C CA . GLY A 1 125 ? -0.666 -1.367 -4.340 1.00 48.34 125 GLY A CA 1
ATOM 974 C C . GLY A 1 125 ? 0.633 -1.081 -3.606 1.00 48.34 125 GLY A C 1
ATOM 975 O O . GLY A 1 125 ? 1.576 -0.500 -4.159 1.00 48.34 125 GLY A O 1
ATOM 976 N N . THR A 1 126 ? 0.703 -1.527 -2.354 1.00 48.47 126 THR A N 1
ATOM 977 C CA . THR A 1 126 ? 1.982 -1.605 -1.654 1.00 48.47 126 THR A CA 1
ATOM 978 C C . THR A 1 126 ? 2.953 -2.475 -2.445 1.00 48.47 126 THR A C 1
ATOM 980 O O . THR A 1 126 ? 4.104 -2.100 -2.528 1.00 48.47 126 THR A O 1
ATOM 983 N N . SER A 1 127 ? 2.507 -3.526 -3.150 1.00 52.44 127 SER A N 1
ATOM 984 C CA . SER A 1 127 ? 3.399 -4.457 -3.862 1.00 52.44 127 SER A CA 1
ATOM 985 C C . SER A 1 127 ? 4.224 -3.830 -4.982 1.00 52.44 127 SER A C 1
ATOM 987 O O . SER A 1 127 ? 5.373 -4.211 -5.157 1.00 52.44 127 SER A O 1
ATOM 989 N N . SER A 1 128 ? 3.677 -2.895 -5.759 1.00 53.62 128 SER A N 1
ATOM 990 C CA . SER A 1 128 ? 4.403 -2.329 -6.905 1.00 53.62 128 SER A CA 1
ATOM 991 C C . SER A 1 128 ? 5.303 -1.172 -6.504 1.00 53.62 128 SER A C 1
ATOM 993 O O . SER A 1 128 ? 6.382 -1.014 -7.068 1.00 53.62 128 SER A O 1
ATOM 995 N N . ASN A 1 129 ? 4.922 -0.425 -5.466 1.00 60.00 129 ASN A N 1
ATOM 996 C CA . ASN A 1 129 ? 5.832 0.518 -4.823 1.00 60.00 129 ASN A CA 1
ATOM 997 C C . ASN A 1 129 ? 6.887 -0.195 -3.983 1.00 60.00 129 ASN A C 1
ATOM 999 O O . ASN A 1 129 ? 8.033 0.218 -3.999 1.00 60.00 129 ASN A O 1
ATOM 1003 N N . GLU A 1 130 ? 6.553 -1.285 -3.298 1.00 61.88 130 GLU A N 1
ATOM 1004 C CA . GLU A 1 130 ? 7.514 -2.166 -2.629 1.00 61.88 130 GLU A CA 1
ATOM 1005 C C . GLU A 1 130 ? 8.442 -2.817 -3.649 1.00 61.88 130 GLU A C 1
ATOM 1007 O O . GLU A 1 130 ? 9.634 -2.903 -3.386 1.00 61.88 130 GLU A O 1
ATOM 1012 N N . ALA A 1 131 ? 7.940 -3.207 -4.824 1.00 64.38 131 ALA A N 1
ATOM 1013 C CA . ALA A 1 131 ? 8.763 -3.697 -5.922 1.00 64.38 131 ALA A CA 1
ATOM 1014 C C . ALA A 1 131 ? 9.686 -2.597 -6.456 1.00 64.38 131 ALA A C 1
ATOM 1016 O O . ALA A 1 131 ? 10.874 -2.849 -6.616 1.00 64.38 131 ALA A O 1
ATOM 1017 N N . LEU A 1 132 ? 9.192 -1.368 -6.653 1.00 72.69 132 LEU A N 1
ATOM 1018 C CA . LEU A 1 132 ? 10.029 -0.232 -7.046 1.00 72.69 132 LEU A CA 1
ATOM 1019 C C . LEU A 1 132 ? 11.067 0.091 -5.965 1.00 72.69 132 LEU A C 1
ATOM 1021 O O . LEU A 1 132 ? 12.243 0.245 -6.268 1.00 72.69 132 LEU A O 1
ATOM 1025 N N . HIS A 1 133 ? 10.666 0.144 -4.696 1.00 70.88 133 HIS A N 1
ATOM 1026 C CA . HIS A 1 133 ? 11.567 0.353 -3.567 1.00 70.88 133 HIS A CA 1
ATOM 1027 C C . HIS A 1 133 ? 12.590 -0.776 -3.447 1.00 70.88 133 HIS A C 1
ATOM 1029 O O . HIS A 1 133 ? 13.744 -0.497 -3.141 1.00 70.88 133 HIS A O 1
ATOM 1035 N N . ALA A 1 134 ? 12.208 -2.029 -3.698 1.00 73.38 134 ALA A N 1
ATOM 1036 C CA . ALA A 1 134 ? 13.110 -3.172 -3.708 1.00 73.38 134 ALA A CA 1
ATOM 1037 C C . ALA A 1 134 ? 14.086 -3.105 -4.887 1.00 73.38 134 ALA A C 1
ATOM 1039 O O . ALA A 1 134 ? 15.271 -3.351 -4.692 1.00 73.38 134 ALA A O 1
ATOM 1040 N N . GLU A 1 135 ? 13.628 -2.723 -6.080 1.00 77.94 135 GLU A N 1
ATOM 1041 C CA . GLU A 1 135 ? 14.478 -2.531 -7.257 1.00 77.94 135 GLU A CA 1
ATOM 1042 C C . GLU A 1 135 ? 15.467 -1.384 -7.061 1.00 77.94 135 GLU A C 1
ATOM 1044 O O . GLU A 1 135 ? 16.663 -1.578 -7.259 1.00 77.94 135 GLU A O 1
ATOM 1049 N N . VAL A 1 136 ? 14.991 -0.222 -6.607 1.00 81.56 136 VAL A N 1
ATOM 1050 C CA . VAL A 1 136 ? 15.823 0.933 -6.246 1.00 81.56 136 VAL A CA 1
ATOM 1051 C C . VAL A 1 136 ? 16.827 0.506 -5.179 1.00 81.56 136 VAL A C 1
ATOM 1053 O O . VAL A 1 136 ? 18.031 0.651 -5.367 1.00 81.56 136 VAL A O 1
ATOM 1056 N N . LYS A 1 137 ? 16.372 -0.121 -4.090 1.00 80.19 137 LYS A N 1
ATOM 1057 C CA . LYS A 1 137 ? 17.265 -0.611 -3.036 1.00 80.19 137 LYS A CA 1
ATOM 1058 C C . LYS A 1 137 ? 18.305 -1.592 -3.575 1.00 80.19 137 LYS A C 1
ATOM 1060 O O . LYS A 1 137 ? 19.445 -1.495 -3.158 1.00 80.19 137 LYS A O 1
ATOM 1065 N N . ASN A 1 138 ? 17.950 -2.488 -4.493 1.00 80.88 138 ASN A N 1
ATOM 1066 C CA . ASN A 1 138 ? 18.883 -3.438 -5.104 1.00 80.88 138 ASN A CA 1
ATOM 1067 C C . ASN A 1 138 ? 19.888 -2.754 -6.051 1.00 80.88 138 ASN A C 1
ATOM 1069 O O . ASN A 1 138 ? 21.039 -3.159 -6.128 1.00 80.88 138 ASN A O 1
ATOM 1073 N N . TRP A 1 139 ? 19.483 -1.696 -6.756 1.00 77.50 139 TRP A N 1
ATOM 1074 C CA . TRP A 1 139 ? 20.365 -0.908 -7.630 1.00 77.50 139 TRP A CA 1
ATOM 1075 C C . TRP A 1 139 ? 21.336 -0.003 -6.869 1.00 77.50 139 TRP A C 1
ATOM 1077 O O . TRP A 1 139 ? 22.393 0.367 -7.388 1.00 77.50 139 TRP A O 1
ATOM 1087 N N . PHE A 1 140 ? 20.966 0.381 -5.649 1.00 83.12 140 PHE A N 1
ATOM 1088 C CA . PHE A 1 140 ? 21.732 1.298 -4.813 1.00 83.12 140 PHE A CA 1
ATOM 1089 C C . PHE A 1 140 ? 22.314 0.632 -3.555 1.00 83.12 140 PHE A C 1
ATOM 1091 O O . PHE A 1 140 ? 22.989 1.307 -2.784 1.00 83.12 140 PHE A O 1
ATOM 1098 N N . SER A 1 141 ? 22.114 -0.676 -3.340 1.00 78.00 141 SER A N 1
ATOM 1099 C CA . SER A 1 141 ? 22.512 -1.373 -2.102 1.00 78.00 141 SER A CA 1
ATOM 1100 C C . SER A 1 141 ? 24.013 -1.366 -1.846 1.00 78.00 141 SER A C 1
ATOM 1102 O O . SER A 1 141 ? 24.434 -1.420 -0.695 1.00 78.00 141 SER A O 1
ATOM 1104 N N . GLU A 1 142 ? 24.816 -1.301 -2.906 1.00 73.69 142 GLU A N 1
ATOM 1105 C CA . GLU A 1 142 ? 26.279 -1.336 -2.825 1.00 73.69 142 GLU A CA 1
ATOM 1106 C C . GLU A 1 142 ? 26.903 0.060 -2.699 1.00 73.69 142 GLU A C 1
ATOM 1108 O O . GLU A 1 142 ? 28.094 0.181 -2.428 1.00 73.69 142 GLU A O 1
ATOM 1113 N N . THR A 1 143 ? 26.130 1.137 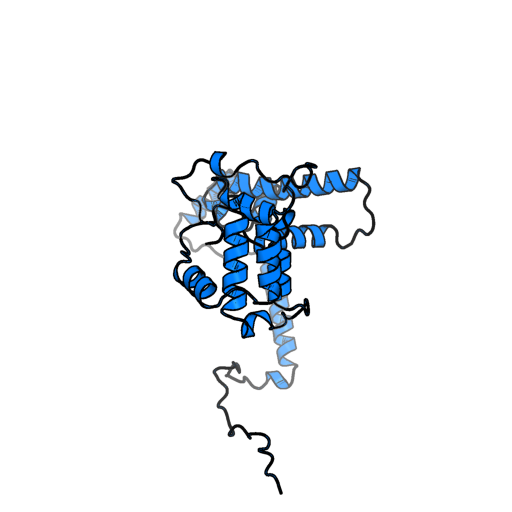-2.891 1.00 73.69 143 THR A N 1
ATOM 1114 C CA . THR A 1 143 ? 26.686 2.494 -2.953 1.00 73.69 143 THR A CA 1
ATOM 1115 C C . THR A 1 143 ? 26.343 3.289 -1.692 1.00 73.69 143 THR A C 1
ATOM 1117 O O . THR A 1 143 ? 25.247 3.822 -1.564 1.00 73.69 143 THR A O 1
ATOM 1120 N N . GLN A 1 144 ? 27.292 3.384 -0.752 1.00 67.50 144 GLN A N 1
ATOM 1121 C CA . GLN A 1 144 ? 27.101 4.135 0.500 1.00 67.50 144 GLN A CA 1
ATOM 1122 C C . GLN A 1 144 ? 26.977 5.650 0.285 1.00 67.50 144 GLN A C 1
ATOM 1124 O O . GLN A 1 144 ? 26.262 6.311 1.034 1.00 67.50 144 GLN A O 1
ATOM 1129 N N . GLN A 1 145 ? 27.647 6.201 -0.733 1.0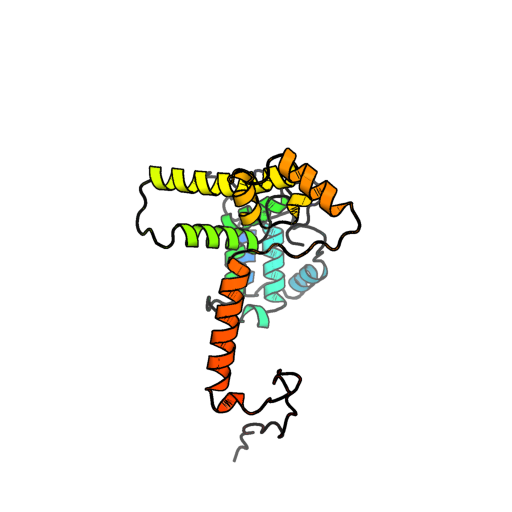0 75.12 145 GLN A N 1
ATOM 1130 C CA . GLN A 1 145 ? 27.534 7.607 -1.120 1.00 75.12 145 GLN A CA 1
ATOM 1131 C C . GLN A 1 145 ? 27.565 7.750 -2.640 1.00 75.12 145 GLN A C 1
ATOM 1133 O O . GLN A 1 145 ? 28.379 7.128 -3.320 1.00 75.12 145 GLN A O 1
ATOM 1138 N N . ILE A 1 146 ? 26.662 8.569 -3.176 1.00 81.75 146 ILE A N 1
ATOM 1139 C CA . ILE A 1 146 ? 26.526 8.819 -4.610 1.00 81.75 146 ILE A CA 1
ATOM 1140 C C . ILE A 1 146 ? 26.512 10.325 -4.818 1.00 81.75 146 ILE A C 1
ATOM 1142 O O . ILE A 1 146 ? 25.725 11.034 -4.195 1.00 81.75 146 ILE A O 1
ATOM 1146 N N . HIS A 1 147 ? 27.362 10.810 -5.717 1.00 86.81 147 HIS A N 1
ATOM 1147 C CA . HIS A 1 147 ? 27.319 12.200 -6.151 1.00 86.81 147 HIS A CA 1
ATOM 1148 C C . HIS A 1 147 ? 25.995 12.501 -6.878 1.00 86.81 147 HIS A C 1
ATOM 1150 O O . HIS A 1 147 ? 25.487 11.659 -7.619 1.00 86.81 147 HIS A O 1
ATOM 1156 N N . GLN A 1 148 ? 25.441 13.706 -6.718 1.00 85.06 148 GLN A N 1
ATOM 1157 C CA . GLN A 1 148 ? 24.120 14.067 -7.256 1.00 85.06 148 GLN A CA 1
ATOM 1158 C C . GLN A 1 148 ? 23.986 13.8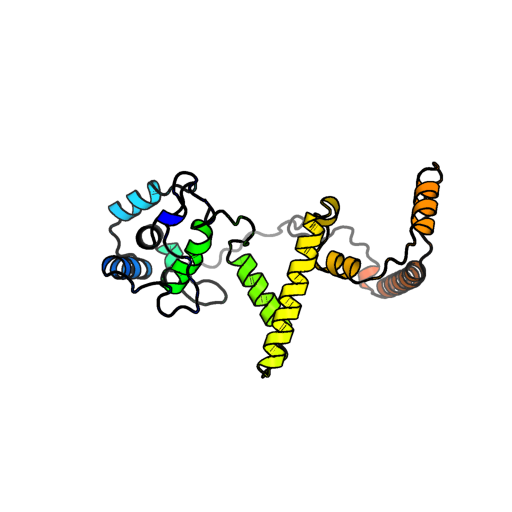09 -8.768 1.00 85.06 148 GLN A C 1
ATOM 1160 O O . GLN A 1 148 ? 22.966 13.284 -9.214 1.00 85.06 148 GLN A O 1
ATOM 1165 N N . SER A 1 149 ? 25.018 14.124 -9.558 1.00 87.75 149 SER A N 1
ATOM 1166 C CA . SER A 1 149 ? 25.017 13.866 -11.007 1.00 87.75 149 SER A CA 1
ATOM 1167 C C . SER A 1 149 ? 24.917 12.371 -11.332 1.00 87.75 149 SER A C 1
ATOM 1169 O O . SER A 1 149 ? 24.138 11.975 -12.196 1.00 87.75 149 SER A O 1
ATOM 1171 N N . THR A 1 150 ? 25.637 11.527 -10.592 1.00 84.00 150 THR A N 1
ATOM 1172 C CA . THR A 1 150 ? 25.603 10.067 -10.734 1.00 84.00 150 THR A CA 1
ATOM 1173 C C . THR A 1 150 ? 24.254 9.492 -10.311 1.00 84.00 150 THR A C 1
ATOM 1175 O O . THR A 1 150 ? 23.754 8.568 -10.950 1.00 84.00 150 THR A O 1
ATOM 1178 N N . LEU A 1 151 ? 23.632 10.049 -9.266 1.00 83.69 151 LEU A N 1
ATOM 1179 C CA . LEU A 1 151 ? 22.279 9.669 -8.856 1.00 83.69 151 LEU A CA 1
ATOM 1180 C C . LEU A 1 151 ? 21.265 10.008 -9.953 1.00 83.69 151 LEU A C 1
ATOM 1182 O O . LEU A 1 151 ? 20.473 9.149 -10.333 1.00 83.69 151 LEU A O 1
ATOM 1186 N N . CYS A 1 152 ? 21.329 11.226 -10.497 1.00 84.50 152 CYS A N 1
ATOM 1187 C CA . CYS A 1 152 ? 20.462 11.667 -11.586 1.00 84.50 152 CYS A CA 1
ATOM 1188 C C . CYS A 1 152 ? 20.599 10.753 -12.813 1.00 84.50 152 CYS A C 1
ATOM 1190 O O . CYS A 1 152 ? 19.601 10.242 -13.320 1.00 84.50 152 CYS A O 1
ATOM 1192 N N . LEU A 1 153 ? 21.835 10.453 -13.227 1.00 86.62 153 LEU A N 1
ATOM 1193 C CA . LEU A 1 153 ? 22.102 9.560 -14.353 1.00 86.62 153 LEU A CA 1
ATOM 1194 C C . LEU A 1 153 ? 21.548 8.147 -14.114 1.00 86.62 153 LEU A C 1
ATOM 1196 O O . LEU A 1 153 ? 20.866 7.599 -14.978 1.00 86.62 153 LEU A O 1
ATOM 1200 N N . LYS A 1 154 ? 21.775 7.568 -12.928 1.00 85.25 154 LYS A N 1
ATOM 1201 C CA . LYS A 1 154 ? 21.241 6.241 -12.576 1.00 85.25 154 LYS A CA 1
ATOM 1202 C C . LYS A 1 154 ? 19.709 6.213 -12.581 1.00 85.25 154 LYS A C 1
ATOM 1204 O O . LYS A 1 154 ? 19.122 5.252 -13.075 1.00 85.25 154 LYS A O 1
ATOM 1209 N N . LEU A 1 155 ? 19.054 7.256 -12.068 1.00 84.81 155 LEU A N 1
ATOM 1210 C CA . LEU A 1 155 ? 17.591 7.369 -12.084 1.00 84.81 155 LEU A CA 1
ATOM 1211 C C . LEU A 1 155 ? 17.037 7.524 -13.507 1.00 84.81 155 LEU A C 1
ATOM 1213 O O . LEU A 1 155 ? 16.015 6.918 -13.833 1.00 84.81 155 LEU A O 1
ATOM 1217 N N . LEU A 1 156 ? 17.725 8.268 -14.377 1.00 84.75 156 LEU A N 1
ATOM 1218 C CA . LEU A 1 156 ? 17.371 8.370 -15.796 1.00 84.75 156 LEU A CA 1
ATOM 1219 C C . LEU A 1 156 ? 17.480 7.014 -16.501 1.00 84.75 156 LEU A C 1
ATOM 1221 O O . LEU A 1 156 ? 16.553 6.616 -17.205 1.00 84.75 156 LEU A O 1
ATOM 1225 N N . MET A 1 157 ? 18.559 6.265 -16.259 1.00 84.56 157 MET A N 1
ATOM 1226 C CA . MET A 1 157 ? 18.729 4.913 -16.804 1.00 84.56 157 MET A CA 1
ATOM 1227 C C . MET A 1 157 ? 17.625 3.958 -16.331 1.00 84.56 157 MET A C 1
ATOM 1229 O O . MET A 1 157 ? 17.074 3.211 -17.139 1.00 84.56 157 MET A O 1
ATOM 1233 N N . LEU A 1 158 ? 17.264 4.005 -15.044 1.00 83.38 158 LEU A N 1
ATOM 1234 C CA . LEU A 1 158 ? 16.148 3.231 -14.487 1.00 83.38 158 LEU A CA 1
ATOM 1235 C C . LEU A 1 158 ? 14.818 3.586 -15.160 1.00 83.38 158 LEU A C 1
ATOM 1237 O O . LEU A 1 158 ? 14.054 2.697 -15.533 1.00 83.38 158 LEU A O 1
ATOM 1241 N N . THR A 1 159 ? 14.563 4.879 -15.351 1.00 84.19 159 THR A N 1
ATOM 1242 C CA . THR A 1 159 ? 13.335 5.377 -15.983 1.00 84.19 159 THR A CA 1
ATOM 1243 C C . THR A 1 159 ? 13.230 4.893 -17.429 1.00 84.19 159 THR A C 1
ATOM 1245 O O . THR A 1 159 ? 12.221 4.296 -17.808 1.00 84.19 159 THR A O 1
ATOM 1248 N N . LEU A 1 160 ? 14.302 5.043 -18.212 1.00 82.69 160 LEU A N 1
ATOM 1249 C CA . LEU A 1 160 ? 14.377 4.553 -19.591 1.00 82.69 160 LEU A CA 1
ATOM 1250 C C . LEU A 1 160 ? 14.211 3.030 -19.670 1.00 82.69 160 LEU A C 1
ATOM 1252 O O . LEU A 1 160 ? 13.442 2.531 -20.492 1.00 82.69 160 LEU A O 1
ATOM 1256 N N . GLY A 1 161 ? 14.869 2.288 -18.774 1.00 78.75 161 GLY A N 1
ATOM 1257 C CA . GLY A 1 161 ? 14.769 0.831 -18.702 1.00 78.75 161 GLY A CA 1
ATOM 1258 C C . GLY A 1 161 ? 13.352 0.322 -18.421 1.00 78.75 161 GLY A C 1
ATOM 1259 O O . GLY A 1 161 ? 13.013 -0.793 -18.815 1.00 78.75 161 GLY A O 1
ATOM 1260 N N . LYS A 1 162 ? 12.504 1.137 -17.784 1.00 78.38 162 LYS A N 1
ATOM 1261 C CA . LYS A 1 162 ? 11.076 0.846 -17.594 1.00 78.38 162 LYS A CA 1
ATOM 1262 C C . LYS A 1 162 ? 10.232 1.288 -18.786 1.00 78.38 162 LYS A C 1
ATOM 1264 O O . LYS A 1 162 ? 9.376 0.529 -19.231 1.00 78.38 162 LYS A O 1
ATOM 1269 N N . GLN A 1 163 ? 10.482 2.477 -19.326 1.00 81.00 163 GLN A N 1
ATOM 1270 C CA . GLN A 1 163 ? 9.687 3.048 -20.415 1.00 81.00 163 GLN A CA 1
ATOM 1271 C C . GLN A 1 163 ? 9.815 2.268 -21.729 1.00 81.00 163 GLN A C 1
ATOM 1273 O O . GLN A 1 163 ? 8.806 2.056 -22.398 1.00 81.00 163 GLN A O 1
ATOM 1278 N N . ILE A 1 164 ? 11.015 1.793 -22.081 1.00 79.56 164 ILE A N 1
ATOM 1279 C CA . ILE A 1 164 ? 11.259 1.084 -23.349 1.00 79.56 164 ILE A CA 1
ATOM 1280 C C . ILE A 1 164 ? 10.406 -0.197 -23.464 1.00 79.56 164 ILE A C 1
ATOM 1282 O O . ILE A 1 164 ? 9.679 -0.335 -24.448 1.00 79.56 164 ILE A O 1
ATOM 1286 N N . PRO A 1 165 ? 10.399 -1.120 -22.479 1.00 70.62 165 PRO A N 1
ATOM 1287 C CA . PRO A 1 165 ? 9.521 -2.290 -22.514 1.00 70.62 165 PRO A CA 1
ATOM 1288 C C . PRO A 1 165 ? 8.031 -1.945 -22.580 1.00 70.62 165 PRO A C 1
ATOM 1290 O O . PRO A 1 165 ? 7.294 -2.634 -23.278 1.00 70.62 165 PRO A O 1
ATOM 1293 N N . HIS A 1 166 ? 7.584 -0.890 -21.887 1.00 73.81 166 HIS A N 1
ATOM 1294 C CA . HIS A 1 166 ? 6.187 -0.447 -21.937 1.00 73.81 166 HIS A CA 1
ATOM 1295 C C . HIS A 1 166 ? 5.799 0.069 -23.325 1.00 73.81 166 HIS A C 1
ATOM 1297 O O . HIS A 1 166 ? 4.766 -0.330 -23.859 1.00 73.81 166 HIS A O 1
ATOM 1303 N N . PHE A 1 167 ? 6.650 0.897 -23.930 1.00 80.12 167 PHE A N 1
ATOM 1304 C CA . PHE A 1 167 ? 6.458 1.388 -25.291 1.00 80.12 167 PHE A CA 1
ATOM 1305 C C . PHE A 1 167 ? 6.400 0.235 -26.305 1.00 80.12 167 PHE A C 1
ATOM 1307 O O . PHE A 1 167 ? 5.490 0.170 -27.127 1.00 80.12 167 PHE A O 1
ATOM 1314 N N . LEU A 1 168 ? 7.316 -0.731 -26.199 1.00 68.12 168 LEU A N 1
ATOM 1315 C CA . LEU A 1 168 ? 7.355 -1.892 -27.094 1.00 68.12 168 LEU A CA 1
ATOM 1316 C C . LEU A 1 168 ? 6.168 -2.839 -26.905 1.00 68.12 168 LEU A C 1
ATOM 1318 O O . LEU A 1 168 ? 5.657 -3.376 -27.884 1.00 68.12 168 LEU A O 1
ATOM 1322 N N . ALA A 1 169 ? 5.711 -3.032 -25.667 1.00 66.69 169 ALA A N 1
ATOM 1323 C CA . ALA A 1 169 ? 4.512 -3.815 -25.381 1.00 66.69 169 ALA A CA 1
ATOM 1324 C C . ALA A 1 169 ? 3.247 -3.159 -25.959 1.00 66.69 169 ALA A C 1
ATOM 1326 O O . ALA A 1 169 ? 2.345 -3.870 -26.395 1.00 66.69 169 ALA A O 1
ATOM 1327 N N . MET A 1 170 ? 3.193 -1.822 -25.999 1.00 71.81 170 MET A N 1
ATOM 1328 C CA . MET A 1 170 ? 2.112 -1.084 -26.658 1.00 71.81 170 MET A CA 1
ATOM 1329 C C . MET A 1 170 ? 2.173 -1.171 -28.185 1.00 71.81 170 MET A C 1
ATOM 1331 O O . MET A 1 170 ? 1.138 -1.331 -28.824 1.00 71.81 170 MET A O 1
ATOM 1335 N N . ALA A 1 171 ? 3.367 -1.078 -28.773 1.00 74.69 171 ALA A N 1
ATOM 1336 C CA . ALA A 1 171 ? 3.544 -1.160 -30.222 1.00 74.69 171 ALA A CA 1
ATOM 1337 C C . ALA A 1 171 ? 3.306 -2.580 -30.773 1.00 74.69 171 ALA A C 1
ATOM 1339 O O . ALA A 1 171 ? 2.890 -2.745 -31.919 1.00 74.69 171 ALA A O 1
ATOM 1340 N N . HIS A 1 172 ? 3.558 -3.613 -29.961 1.00 69.81 172 HIS A N 1
ATOM 1341 C CA . HIS A 1 172 ? 3.476 -5.011 -30.376 1.00 69.81 172 HIS A CA 1
ATOM 1342 C C . HIS A 1 172 ? 2.747 -5.873 -29.323 1.00 69.81 172 HIS A C 1
ATOM 1344 O O . HIS A 1 172 ? 3.360 -6.334 -28.356 1.00 69.81 172 HIS A O 1
ATOM 1350 N N . PRO A 1 173 ? 1.451 -6.181 -29.517 1.00 62.31 173 PRO A N 1
ATOM 1351 C CA . PRO A 1 173 ? 0.626 -6.863 -28.514 1.00 62.31 173 PRO A CA 1
ATOM 1352 C C . PRO A 1 173 ? 1.137 -8.250 -28.102 1.00 62.31 173 PRO A C 1
ATOM 1354 O O . PRO A 1 173 ? 1.019 -8.636 -26.943 1.00 62.31 173 PRO A O 1
ATOM 1357 N N . THR A 1 174 ? 1.761 -8.999 -29.012 1.00 64.00 174 THR A N 1
ATOM 1358 C CA . THR A 1 174 ? 2.342 -10.328 -28.728 1.00 64.00 174 THR A CA 1
ATOM 1359 C C . THR A 1 174 ? 3.591 -10.261 -27.848 1.00 64.00 174 THR A C 1
ATOM 1361 O O . THR A 1 174 ? 3.941 -11.226 -27.171 1.00 64.00 174 THR A O 1
ATOM 1364 N N . ILE A 1 175 ? 4.249 -9.103 -27.815 1.00 62.28 175 ILE A N 1
ATOM 1365 C CA . ILE A 1 175 ? 5.464 -8.848 -27.044 1.00 62.28 175 ILE A CA 1
ATOM 1366 C C . ILE A 1 175 ? 5.124 -8.548 -25.570 1.00 62.28 175 ILE A C 1
ATOM 1368 O O . ILE A 1 175 ? 5.940 -8.814 -24.689 1.00 62.28 175 ILE A O 1
ATOM 1372 N N . SER A 1 176 ? 3.888 -8.122 -25.276 1.00 55.56 176 SER A N 1
ATOM 1373 C CA . SER A 1 176 ? 3.386 -7.880 -23.910 1.00 55.56 176 SER A CA 1
ATOM 1374 C C . SER A 1 176 ? 3.415 -9.111 -22.990 1.00 55.56 176 SER A C 1
ATOM 1376 O O . SER A 1 176 ? 3.436 -8.973 -21.769 1.00 55.56 176 SER A O 1
ATOM 1378 N N . GLN A 1 177 ? 3.473 -10.318 -23.562 1.00 64.44 177 GLN A N 1
ATOM 1379 C CA . GLN A 1 177 ? 3.549 -11.579 -22.816 1.00 64.44 177 GLN A CA 1
ATOM 1380 C C . GLN A 1 177 ? 4.972 -11.915 -22.334 1.00 64.44 177 GLN A C 1
ATOM 1382 O O . GLN A 1 177 ? 5.172 -12.859 -21.571 1.00 64.44 177 GLN A O 1
ATOM 1387 N N . CYS A 1 178 ? 5.985 -11.166 -22.779 1.00 63.31 178 CYS A N 1
ATOM 1388 C CA . CYS A 1 178 ? 7.377 -11.393 -22.408 1.00 63.31 178 CYS A CA 1
ATOM 1389 C C . CYS A 1 178 ? 7.786 -10.541 -21.199 1.00 63.31 178 CYS A C 1
ATOM 1391 O O . CYS A 1 178 ? 7.386 -9.390 -21.046 1.00 63.31 178 CYS A O 1
ATOM 1393 N N . ALA A 1 179 ? 8.665 -11.085 -20.353 1.00 69.62 179 ALA A N 1
ATOM 1394 C CA . ALA A 1 179 ? 9.206 -10.340 -19.220 1.00 69.62 179 ALA A CA 1
ATOM 1395 C C . ALA A 1 179 ? 9.973 -9.086 -19.685 1.00 69.62 179 ALA A C 1
ATOM 1397 O O . ALA A 1 179 ? 10.769 -9.158 -20.620 1.00 69.62 179 ALA A O 1
ATOM 1398 N N . SER A 1 180 ? 9.816 -7.967 -18.969 1.00 68.56 180 SER A N 1
ATOM 1399 C CA . SER A 1 180 ? 10.435 -6.663 -19.284 1.00 68.56 180 SER A CA 1
ATOM 1400 C C . SER A 1 180 ? 11.940 -6.745 -19.605 1.00 68.56 180 SER A C 1
ATOM 1402 O O . SER A 1 180 ? 12.396 -6.172 -20.592 1.00 68.56 180 SER A O 1
ATOM 1404 N N . ARG A 1 181 ? 12.705 -7.553 -18.856 1.00 68.12 181 ARG A N 1
ATOM 1405 C CA . ARG A 1 181 ? 14.138 -7.804 -19.113 1.00 68.12 181 ARG A CA 1
ATOM 1406 C C . ARG A 1 181 ? 14.430 -8.427 -20.486 1.00 68.12 181 ARG A C 1
ATOM 1408 O O . ARG A 1 181 ? 15.440 -8.112 -21.101 1.00 68.12 181 ARG A O 1
ATOM 1415 N N . VAL A 1 182 ? 13.550 -9.308 -20.963 1.00 70.19 182 VAL A N 1
ATOM 1416 C CA . VAL A 1 182 ? 13.670 -9.977 -22.269 1.00 70.19 182 VAL A CA 1
ATOM 1417 C C . VAL A 1 182 ? 13.349 -8.989 -23.385 1.00 70.19 182 VAL A C 1
ATOM 1419 O O . VAL A 1 182 ? 13.999 -9.011 -24.425 1.00 70.19 182 VAL A O 1
ATOM 1422 N N . LEU A 1 183 ? 12.386 -8.095 -23.151 1.00 68.88 183 LEU A N 1
ATOM 1423 C CA . LEU A 1 183 ? 12.034 -7.037 -24.096 1.00 68.88 183 LEU A CA 1
ATOM 1424 C C . LEU A 1 183 ? 13.158 -6.042 -24.280 1.00 68.88 183 LEU A C 1
ATOM 1426 O O . LEU A 1 183 ? 13.536 -5.764 -25.410 1.00 68.88 183 LEU A O 1
ATOM 1430 N N . LEU A 1 184 ? 13.727 -5.565 -23.176 1.00 70.75 184 LEU A N 1
ATOM 1431 C CA . LEU A 1 184 ? 14.867 -4.662 -23.218 1.00 70.75 184 LEU A CA 1
ATOM 1432 C C . LEU A 1 184 ? 16.055 -5.309 -23.945 1.00 70.75 184 LEU A C 1
ATOM 1434 O O . LEU A 1 184 ? 16.639 -4.694 -24.830 1.00 70.75 184 LEU A O 1
ATOM 1438 N N . ALA A 1 185 ? 16.371 -6.570 -23.630 1.00 72.31 185 ALA A N 1
ATOM 1439 C CA . ALA A 1 185 ? 17.439 -7.298 -24.310 1.00 72.31 185 ALA A CA 1
ATOM 1440 C C . ALA A 1 185 ? 17.186 -7.419 -25.821 1.00 72.31 185 ALA A C 1
ATOM 1442 O O . ALA A 1 185 ? 18.106 -7.214 -26.601 1.00 72.31 185 ALA A O 1
ATOM 1443 N N . ARG A 1 186 ? 15.946 -7.693 -26.246 1.00 68.31 186 ARG A N 1
ATOM 1444 C CA . ARG A 1 186 ? 15.572 -7.736 -27.671 1.00 68.31 186 ARG A CA 1
ATOM 1445 C C . ARG A 1 186 ? 15.579 -6.369 -28.351 1.00 68.31 186 ARG A C 1
ATOM 1447 O O . ARG A 1 186 ? 15.849 -6.308 -29.538 1.00 68.31 186 ARG A O 1
ATOM 1454 N N . ALA A 1 187 ? 15.257 -5.307 -27.621 1.00 67.81 187 ALA A N 1
ATOM 1455 C CA . ALA A 1 187 ? 15.229 -3.945 -28.144 1.00 67.81 187 ALA A CA 1
ATOM 1456 C C . ALA A 1 187 ? 16.631 -3.383 -28.388 1.00 67.81 187 ALA A C 1
ATOM 1458 O O . ALA A 1 187 ? 16.833 -2.597 -29.305 1.00 67.81 187 ALA A O 1
ATOM 1459 N N . VAL A 1 188 ? 17.579 -3.762 -27.529 1.00 70.38 188 VAL A N 1
ATOM 1460 C CA . VAL A 1 188 ? 18.957 -3.261 -27.562 1.00 70.38 188 VAL A CA 1
ATOM 1461 C C . VAL A 1 188 ? 19.876 -4.191 -28.359 1.00 70.38 188 VAL A C 1
ATOM 1463 O O . VAL A 1 188 ? 20.879 -3.740 -28.904 1.00 70.38 188 VAL A O 1
ATOM 1466 N N . ALA A 1 189 ? 19.560 -5.485 -28.444 1.00 72.56 189 ALA A N 1
ATOM 1467 C CA . ALA A 1 189 ? 20.327 -6.413 -29.262 1.00 72.56 189 ALA A CA 1
ATOM 1468 C C . ALA A 1 189 ? 19.995 -6.234 -30.746 1.00 72.56 189 ALA A C 1
ATOM 1470 O O . ALA A 1 189 ? 18.832 -6.276 -31.148 1.00 72.56 189 ALA A O 1
ATOM 1471 N N . ASN A 1 190 ? 21.035 -6.140 -31.572 1.00 70.94 190 ASN A N 1
ATOM 1472 C CA . ASN A 1 190 ? 20.883 -6.324 -33.008 1.00 70.94 190 ASN A CA 1
ATOM 1473 C C . ASN A 1 190 ? 20.363 -7.741 -33.256 1.00 70.94 190 ASN A C 1
ATOM 1475 O O . ASN A 1 190 ? 20.941 -8.713 -32.758 1.00 70.94 190 ASN A O 1
ATOM 1479 N N . SER A 1 191 ? 19.259 -7.854 -33.995 1.00 63.38 191 SER A N 1
ATOM 1480 C CA . SER A 1 191 ? 18.717 -9.156 -34.369 1.00 63.38 191 SER A CA 1
ATOM 1481 C C . SER A 1 191 ? 19.803 -9.942 -35.110 1.00 63.38 191 SER A C 1
ATOM 1483 O O . SER A 1 191 ? 20.278 -9.471 -36.143 1.00 63.38 191 SER A O 1
ATOM 1485 N N . PRO A 1 192 ? 20.193 -11.139 -34.635 1.00 67.38 192 PRO A N 1
ATOM 1486 C CA . PRO A 1 192 ? 21.091 -12.000 -35.399 1.00 67.38 192 PRO A CA 1
ATOM 1487 C C . PRO A 1 192 ? 20.404 -12.543 -36.663 1.00 67.38 192 PRO A C 1
ATOM 1489 O O . PRO A 1 192 ? 21.067 -13.068 -37.551 1.00 67.38 192 PRO A O 1
ATOM 1492 N N . TRP A 1 193 ? 19.077 -12.410 -36.749 1.00 65.19 193 TRP A N 1
ATOM 1493 C CA . TRP A 1 193 ? 18.278 -12.775 -37.908 1.00 65.19 193 TRP A CA 1
ATOM 1494 C C . TRP A 1 193 ? 18.149 -11.570 -38.834 1.00 65.19 193 TRP A C 1
ATOM 1496 O O . TRP A 1 193 ? 17.501 -10.584 -38.474 1.00 65.19 193 TRP A O 1
ATOM 1506 N N . THR A 1 194 ? 18.746 -11.668 -40.019 1.00 78.25 194 THR A N 1
ATOM 1507 C CA . THR A 1 194 ? 18.423 -10.796 -41.153 1.00 78.25 194 THR A CA 1
ATOM 1508 C C . THR A 1 194 ? 17.046 -11.164 -41.706 1.00 78.25 194 THR A C 1
ATOM 1510 O O . THR A 1 194 ? 16.588 -12.295 -41.524 1.00 78.25 194 THR A O 1
ATOM 1513 N N . ASP A 1 195 ? 16.378 -10.243 -42.403 1.00 74.00 195 ASP A N 1
ATOM 1514 C CA . ASP A 1 195 ? 15.063 -10.526 -43.003 1.00 74.00 195 ASP A CA 1
ATOM 1515 C C . ASP A 1 195 ? 15.110 -11.736 -43.945 1.00 74.00 195 ASP A C 1
ATOM 1517 O O . ASP A 1 195 ? 14.195 -12.557 -43.947 1.00 74.00 195 ASP A O 1
ATOM 1521 N N . VAL A 1 196 ? 16.228 -11.907 -44.658 1.00 80.56 196 VAL A N 1
ATOM 1522 C CA . VAL A 1 196 ? 16.485 -13.064 -45.526 1.00 80.56 196 VAL A CA 1
ATOM 1523 C C . VAL A 1 196 ? 16.580 -14.360 -44.714 1.00 80.56 196 VAL A C 1
ATOM 1525 O O . VAL A 1 196 ? 15.900 -15.329 -45.041 1.00 80.56 196 VAL A O 1
ATOM 1528 N N . ALA A 1 197 ? 17.352 -14.370 -43.619 1.00 79.38 197 ALA A N 1
ATOM 1529 C CA . ALA A 1 197 ? 17.480 -15.540 -42.743 1.00 79.38 197 ALA A CA 1
ATOM 1530 C C . ALA A 1 197 ? 16.161 -15.886 -42.033 1.00 79.38 197 ALA A C 1
ATOM 1532 O O . ALA A 1 197 ? 15.875 -17.043 -41.735 1.00 79.38 197 ALA A O 1
ATOM 1533 N N . ARG A 1 198 ? 15.333 -14.875 -41.753 1.00 74.50 198 ARG A N 1
ATOM 1534 C CA . ARG A 1 198 ? 14.006 -15.072 -41.174 1.00 74.50 198 ARG A CA 1
ATOM 1535 C C . ARG A 1 198 ? 13.036 -15.670 -42.190 1.00 74.50 198 ARG A C 1
ATOM 1537 O O . ARG A 1 198 ? 12.292 -16.579 -41.840 1.00 74.50 198 ARG A O 1
ATOM 1544 N N . GLN A 1 199 ? 13.026 -15.168 -43.424 1.00 80.19 199 GLN A N 1
ATOM 1545 C CA . GLN A 1 199 ? 12.165 -15.685 -44.490 1.00 80.19 199 GLN A CA 1
ATOM 1546 C C . GLN A 1 199 ? 12.542 -17.116 -44.883 1.00 80.19 199 GLN A C 1
ATOM 1548 O O . GLN A 1 199 ? 11.641 -17.938 -45.054 1.00 80.19 199 GLN A O 1
ATOM 1553 N N . SER A 1 200 ? 13.840 -17.439 -44.956 1.00 80.50 200 SER A N 1
ATOM 1554 C CA . SER A 1 200 ? 14.296 -18.810 -45.214 1.00 80.50 200 SER A CA 1
ATOM 1555 C C . SER A 1 200 ? 13.833 -19.761 -44.111 1.00 80.50 200 SER A C 1
ATOM 1557 O O . SER A 1 200 ? 13.214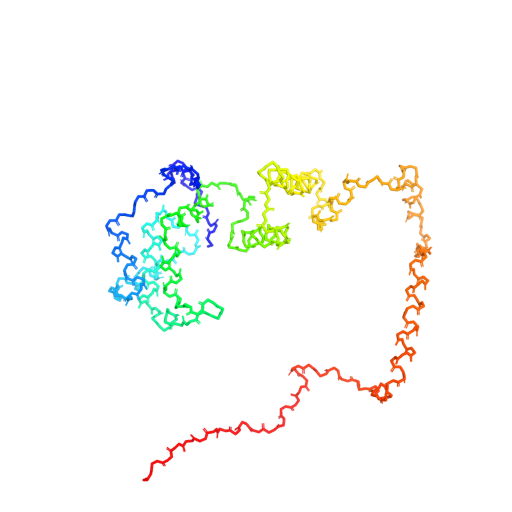 -20.776 -44.405 1.00 80.50 200 SER A O 1
ATOM 1559 N N . TRP A 1 201 ? 14.000 -19.376 -42.842 1.00 73.50 201 TRP A N 1
ATOM 1560 C CA . TRP A 1 201 ? 13.561 -20.180 -41.699 1.00 73.50 201 TRP A CA 1
ATOM 1561 C C . TRP A 1 201 ? 12.038 -20.358 -41.629 1.00 73.50 201 TRP A C 1
ATOM 1563 O O . TRP A 1 201 ? 11.550 -21.455 -41.371 1.00 73.50 201 TRP A O 1
ATOM 1573 N N . CYS A 1 202 ? 11.259 -19.305 -41.902 1.00 73.62 202 CYS A N 1
ATOM 1574 C CA . CYS A 1 202 ? 9.800 -19.417 -41.995 1.00 73.62 202 CYS A CA 1
ATOM 1575 C C . CYS A 1 202 ? 9.361 -20.348 -43.137 1.00 73.62 202 CYS A C 1
ATOM 1577 O O . CYS A 1 202 ? 8.367 -21.054 -42.985 1.00 73.62 202 CYS A O 1
ATOM 1579 N N . SER A 1 203 ? 10.096 -20.356 -44.254 1.00 76.94 203 SER A N 1
ATOM 1580 C CA . SER A 1 203 ? 9.824 -21.232 -45.402 1.00 76.94 203 SER A CA 1
ATOM 1581 C C . SER A 1 203 ? 10.185 -22.691 -45.097 1.00 76.94 203 SER A C 1
ATOM 1583 O O . SER A 1 203 ? 9.446 -23.601 -45.460 1.00 76.94 203 SER A O 1
ATOM 1585 N N . GLU A 1 204 ? 11.276 -22.924 -44.361 1.00 74.25 204 GLU A N 1
ATOM 1586 C CA . GLU A 1 204 ? 11.654 -24.248 -43.844 1.00 74.25 204 GLU A CA 1
ATOM 1587 C C . GLU A 1 204 ? 10.605 -24.800 -42.865 1.00 74.25 204 GLU A C 1
ATOM 1589 O O . GLU A 1 204 ? 10.310 -25.990 -42.892 1.00 74.25 204 GLU A O 1
ATOM 1594 N N . LEU A 1 205 ? 9.997 -23.934 -42.047 1.00 67.00 205 LEU A N 1
ATOM 1595 C CA . LEU A 1 205 ? 8.913 -24.275 -41.116 1.00 67.00 205 LEU A CA 1
ATOM 1596 C C . LEU A 1 205 ? 7.564 -24.553 -41.790 1.00 67.00 205 LEU A C 1
ATOM 1598 O O . LEU A 1 205 ? 6.736 -25.247 -41.203 1.00 67.00 205 LEU A O 1
ATOM 1602 N N . SER A 1 206 ? 7.302 -23.970 -42.965 1.00 67.31 206 SER A N 1
ATOM 1603 C CA . SER A 1 206 ? 6.041 -24.176 -43.687 1.00 67.31 206 SER A CA 1
ATOM 1604 C C . SER A 1 206 ? 6.033 -25.450 -44.529 1.00 67.31 206 SER A C 1
ATOM 1606 O O . SER A 1 206 ? 4.963 -25.905 -44.929 1.00 67.31 206 SER A O 1
ATOM 1608 N N . HIS A 1 207 ? 7.201 -26.035 -44.800 1.00 65.81 207 HIS A N 1
ATOM 1609 C CA . HIS A 1 207 ? 7.289 -27.399 -45.304 1.00 65.81 207 HIS A CA 1
ATOM 1610 C C . HIS A 1 207 ? 7.107 -28.376 -44.134 1.00 65.81 207 HIS A C 1
ATOM 1612 O O . HIS A 1 207 ? 7.735 -28.216 -43.096 1.00 65.81 207 HIS A O 1
ATOM 1618 N N . GLU A 1 208 ? 6.272 -29.409 -44.295 1.00 58.44 208 GLU A N 1
ATOM 1619 C CA . GLU A 1 208 ? 5.965 -30.458 -43.295 1.00 58.44 208 GLU A CA 1
ATOM 1620 C C . GLU A 1 208 ? 7.179 -31.314 -42.853 1.00 58.44 208 GLU A C 1
ATOM 1622 O O . GLU A 1 208 ? 7.029 -32.397 -42.286 1.00 58.44 208 GLU A O 1
ATOM 1627 N N . ALA A 1 209 ? 8.403 -30.857 -43.107 1.00 58.59 209 ALA A N 1
ATOM 1628 C CA . ALA A 1 209 ? 9.606 -31.481 -42.603 1.00 58.59 209 ALA A CA 1
ATOM 1629 C C . ALA A 1 209 ? 9.696 -31.258 -41.088 1.00 58.59 209 ALA A C 1
ATOM 1631 O O . ALA A 1 209 ? 9.578 -30.141 -40.585 1.00 58.59 209 ALA A O 1
ATOM 1632 N N . HIS A 1 210 ? 9.912 -32.345 -40.347 1.00 57.47 210 HIS A N 1
ATOM 1633 C CA . HIS A 1 210 ? 10.214 -32.302 -38.922 1.00 57.47 210 HIS A CA 1
ATOM 1634 C C . HIS A 1 210 ? 11.304 -31.256 -38.650 1.00 57.47 210 HIS A C 1
ATOM 1636 O O . HIS A 1 210 ? 12.451 -31.435 -39.049 1.00 57.47 210 HIS A O 1
ATOM 1642 N N . VAL A 1 211 ? 10.948 -30.174 -37.953 1.00 59.66 211 VAL A N 1
ATOM 1643 C CA . VAL A 1 211 ? 11.918 -29.176 -37.500 1.00 59.66 211 VAL A CA 1
ATOM 1644 C C . VAL A 1 211 ? 12.837 -29.854 -36.491 1.00 59.66 211 VAL A C 1
ATOM 1646 O O . VAL A 1 211 ? 12.474 -30.061 -35.328 1.00 59.66 211 VAL A O 1
ATOM 1649 N N . GLU A 1 212 ? 14.024 -30.244 -36.943 1.00 63.16 212 GLU A N 1
ATOM 1650 C CA . GLU A 1 212 ? 15.048 -30.772 -36.060 1.00 63.16 212 GLU A CA 1
ATOM 1651 C C . GLU A 1 212 ? 15.502 -29.671 -35.103 1.00 63.16 212 GLU A C 1
ATOM 1653 O O . GLU A 1 212 ? 15.672 -28.500 -35.456 1.00 63.16 212 GLU A O 1
ATOM 1658 N N . LYS A 1 213 ? 15.666 -30.036 -33.832 1.00 62.81 213 LYS A N 1
ATOM 1659 C CA . LYS A 1 213 ? 16.127 -29.095 -32.818 1.00 62.81 213 LYS A CA 1
ATOM 1660 C C . LYS A 1 213 ? 17.524 -28.614 -33.208 1.00 62.81 213 LYS A C 1
ATOM 1662 O O . LYS A 1 213 ? 18.430 -29.432 -33.322 1.00 62.81 213 LYS A O 1
ATOM 1667 N N . ALA A 1 214 ? 17.702 -27.297 -33.330 1.00 65.31 214 ALA A N 1
ATOM 1668 C CA . ALA A 1 214 ? 18.990 -26.703 -33.674 1.00 65.31 214 ALA A CA 1
ATOM 1669 C C . ALA A 1 214 ? 20.128 -27.278 -32.806 1.00 65.31 214 ALA A C 1
ATOM 1671 O O . ALA A 1 214 ? 20.056 -27.267 -31.566 1.00 65.31 214 ALA A O 1
ATOM 1672 N N . ALA A 1 215 ? 21.175 -27.775 -33.469 1.00 71.44 215 ALA A N 1
ATOM 1673 C CA . ALA A 1 215 ? 22.390 -28.281 -32.843 1.00 71.44 215 ALA A CA 1
ATOM 1674 C C . ALA A 1 215 ? 23.201 -27.106 -32.275 1.00 71.44 215 ALA A C 1
ATOM 1676 O O . ALA A 1 215 ? 24.113 -26.572 -32.897 1.00 71.44 215 ALA A O 1
ATOM 1677 N N . LEU A 1 216 ? 22.804 -26.640 -31.091 1.00 71.75 216 LEU A N 1
ATOM 1678 C CA . LEU A 1 216 ? 23.518 -25.594 -30.368 1.00 71.75 216 LEU A CA 1
ATOM 1679 C C . LEU A 1 216 ? 24.689 -26.213 -29.587 1.00 71.75 216 LEU A C 1
ATOM 1681 O O . LEU A 1 216 ? 24.455 -27.196 -28.878 1.00 71.75 216 LEU A O 1
ATOM 1685 N N . PRO A 1 217 ? 25.886 -25.593 -29.568 1.00 75.56 217 PRO A N 1
ATOM 1686 C CA . PRO A 1 217 ? 27.018 -26.036 -28.735 1.00 75.56 217 PRO A CA 1
ATOM 1687 C C . PRO A 1 217 ? 26.661 -26.158 -27.242 1.00 75.56 217 PRO A C 1
ATOM 1689 O O . PRO A 1 217 ? 27.203 -26.966 -26.485 1.00 75.56 217 PRO A O 1
ATOM 1692 N N . TYR A 1 218 ? 25.674 -25.373 -26.799 1.00 75.25 218 TYR A N 1
ATOM 1693 C CA . TYR A 1 218 ? 25.123 -25.466 -25.452 1.00 75.25 218 TYR A CA 1
ATOM 1694 C C . TYR A 1 218 ? 24.497 -26.839 -25.152 1.00 75.25 218 TYR A C 1
ATOM 1696 O O . TYR A 1 218 ? 24.608 -27.328 -24.033 1.00 75.25 218 TYR A O 1
ATOM 1704 N N . ASN A 1 219 ? 23.865 -27.491 -26.132 1.00 76.94 219 ASN A N 1
ATOM 1705 C CA . ASN A 1 219 ? 23.237 -28.797 -25.926 1.00 76.94 219 ASN A CA 1
ATOM 1706 C C . ASN A 1 219 ? 24.281 -29.884 -25.634 1.00 76.94 219 ASN A C 1
ATOM 1708 O O . ASN A 1 219 ? 24.036 -30.739 -24.784 1.00 76.94 219 ASN A O 1
ATOM 1712 N N . GLU A 1 220 ? 25.443 -29.819 -26.286 1.00 78.94 220 GLU A N 1
ATOM 1713 C CA . GLU A 1 220 ? 26.563 -30.743 -26.076 1.00 78.94 220 GLU A CA 1
ATOM 1714 C C . GLU A 1 220 ? 27.173 -30.551 -24.683 1.00 78.94 220 GLU A C 1
ATOM 1716 O O . GLU A 1 220 ? 27.215 -31.488 -23.883 1.00 78.94 220 GLU A O 1
ATOM 1721 N N . SER A 1 221 ? 27.520 -29.309 -24.327 1.00 77.19 221 SER A N 1
ATOM 1722 C CA . SER A 1 221 ? 28.046 -28.988 -22.989 1.00 77.19 221 SER A CA 1
ATOM 1723 C C . SER A 1 221 ? 27.054 -29.317 -21.862 1.00 77.19 221 SER A C 1
ATOM 1725 O O . SER A 1 221 ? 27.439 -29.813 -20.798 1.00 77.19 221 SER A O 1
ATOM 1727 N N . HIS A 1 222 ? 25.753 -29.116 -22.093 1.00 76.38 222 HIS A N 1
ATOM 1728 C CA . HIS A 1 222 ? 24.710 -29.505 -21.151 1.00 76.38 222 HIS A CA 1
ATOM 1729 C C . HIS A 1 222 ? 24.587 -31.035 -21.037 1.00 76.38 222 HIS A C 1
ATOM 1731 O O . HIS A 1 222 ? 24.420 -31.549 -19.930 1.00 76.38 222 HIS A O 1
ATOM 1737 N N . ALA A 1 223 ? 24.706 -31.786 -22.137 1.00 80.19 223 ALA A N 1
ATOM 1738 C CA . ALA A 1 223 ? 24.692 -33.251 -22.118 1.00 80.19 223 ALA A CA 1
ATOM 1739 C C . ALA A 1 223 ? 25.889 -33.834 -21.345 1.00 80.19 223 ALA A C 1
ATOM 1741 O O . ALA A 1 223 ? 25.723 -34.770 -20.551 1.00 80.19 223 ALA A O 1
ATOM 1742 N N . GLU A 1 224 ? 27.073 -33.235 -21.490 1.00 83.00 224 GLU A N 1
ATOM 1743 C CA . GLU A 1 224 ? 28.244 -33.564 -20.673 1.00 83.00 224 GLU A CA 1
ATOM 1744 C C . GLU A 1 224 ? 28.008 -33.263 -19.189 1.00 83.00 224 GLU A C 1
ATOM 1746 O O . GLU A 1 224 ? 28.301 -34.095 -18.325 1.00 83.00 224 GLU A O 1
ATOM 1751 N N . GLY A 1 225 ? 27.434 -32.096 -18.878 1.00 80.25 225 GLY A N 1
ATOM 1752 C CA . GLY A 1 225 ? 27.077 -31.705 -17.514 1.00 80.25 225 GLY A CA 1
ATOM 1753 C C . GLY A 1 225 ? 26.093 -32.680 -16.865 1.00 80.25 225 GLY A C 1
ATOM 1754 O O . GLY A 1 225 ? 26.320 -33.154 -15.749 1.00 80.25 225 GLY A O 1
ATOM 1755 N N . VAL A 1 226 ? 25.037 -33.064 -17.587 1.00 81.31 226 VAL A N 1
ATOM 1756 C CA . VAL A 1 226 ? 24.058 -34.066 -17.136 1.00 81.31 226 VAL A CA 1
ATOM 1757 C C . VAL A 1 226 ? 24.730 -35.417 -16.886 1.00 81.31 226 VAL A C 1
ATOM 1759 O O . VAL A 1 226 ? 24.430 -36.071 -15.885 1.00 81.31 226 VAL A O 1
ATOM 1762 N N . SER A 1 227 ? 25.668 -35.829 -17.740 1.00 80.19 227 SER A N 1
ATOM 1763 C CA . SER A 1 227 ? 26.414 -37.086 -17.583 1.00 80.19 227 SER A CA 1
ATOM 1764 C C . SER A 1 227 ? 27.342 -37.063 -16.359 1.00 80.19 227 SER A C 1
ATOM 1766 O O . SER A 1 227 ? 27.385 -38.028 -15.586 1.00 80.19 227 SER A O 1
ATOM 1768 N N . LYS A 1 228 ? 28.009 -35.931 -16.098 1.00 81.62 228 LYS A N 1
ATOM 1769 C CA . LYS A 1 228 ? 28.813 -35.702 -14.881 1.00 81.62 228 LYS A CA 1
ATOM 1770 C C . LYS A 1 228 ? 27.951 -35.734 -13.613 1.00 81.62 228 LYS A C 1
ATOM 1772 O O . LYS A 1 228 ? 28.307 -36.395 -12.641 1.00 81.62 228 LYS A O 1
ATOM 1777 N N . VAL A 1 229 ? 26.774 -35.107 -13.626 1.00 75.56 229 VAL A N 1
ATOM 1778 C CA . VAL A 1 229 ? 25.843 -35.127 -12.482 1.00 75.56 229 VAL A CA 1
ATOM 1779 C C . VAL A 1 229 ? 25.257 -36.522 -12.248 1.00 75.56 229 VAL A C 1
ATOM 1781 O O . VAL A 1 229 ? 25.162 -36.966 -11.103 1.00 75.56 229 VAL A O 1
ATOM 1784 N N . ARG A 1 230 ? 24.886 -37.252 -13.310 1.00 73.75 230 ARG A N 1
ATOM 1785 C CA . ARG A 1 230 ? 24.386 -38.634 -13.203 1.00 73.75 230 ARG A CA 1
ATOM 1786 C C . ARG A 1 230 ? 25.439 -39.570 -12.615 1.00 73.75 230 ARG A C 1
ATOM 1788 O O . ARG A 1 230 ? 25.127 -40.304 -11.680 1.00 73.75 230 ARG A O 1
ATOM 1795 N N . SER A 1 231 ? 26.674 -39.509 -13.110 1.00 73.81 231 SER A N 1
ATOM 1796 C CA . SER A 1 231 ? 27.780 -40.323 -12.588 1.00 73.81 231 SER A CA 1
ATOM 1797 C C . SER A 1 231 ? 28.142 -39.959 -11.144 1.00 73.81 231 SER A C 1
ATOM 1799 O O . SER A 1 231 ? 28.379 -40.849 -10.329 1.00 73.81 231 SER A O 1
ATOM 1801 N N . TRP A 1 232 ? 28.102 -38.675 -10.780 1.00 69.31 232 TRP A N 1
ATOM 1802 C CA . TRP A 1 232 ? 28.306 -38.235 -9.399 1.00 69.31 232 TRP A CA 1
ATOM 1803 C C . TRP A 1 232 ? 27.187 -38.694 -8.453 1.00 69.31 232 TRP A C 1
ATOM 1805 O O . TRP A 1 232 ? 27.466 -39.157 -7.347 1.00 69.31 232 TRP A O 1
ATOM 1815 N N . ASN A 1 233 ? 25.926 -38.650 -8.894 1.00 62.53 233 ASN A N 1
ATOM 1816 C CA . ASN A 1 233 ? 24.798 -39.150 -8.110 1.00 62.53 233 ASN A CA 1
ATOM 1817 C C . ASN A 1 233 ? 24.891 -40.663 -7.863 1.00 62.53 233 ASN A C 1
ATOM 1819 O O . ASN A 1 233 ? 24.563 -41.093 -6.762 1.00 62.53 233 ASN A O 1
ATOM 1823 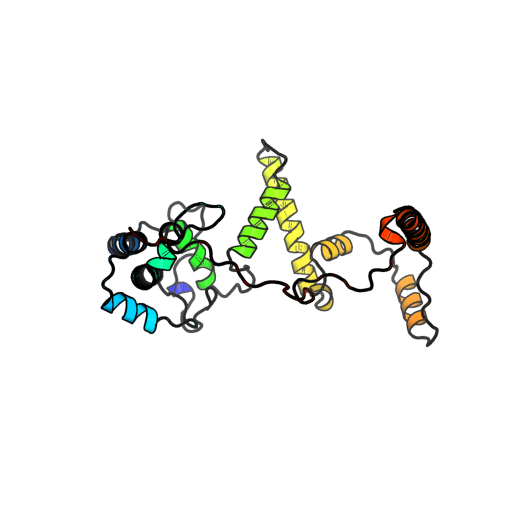N N . MET A 1 234 ? 25.394 -41.462 -8.814 1.00 59.56 234 MET A N 1
ATOM 1824 C CA . MET A 1 234 ? 25.597 -42.907 -8.605 1.00 59.56 234 MET A CA 1
ATOM 1825 C C . MET A 1 234 ? 26.680 -43.238 -7.565 1.00 59.56 234 MET A C 1
ATOM 1827 O O . MET A 1 234 ? 26.605 -44.283 -6.928 1.00 59.56 234 MET A O 1
ATOM 1831 N N . LYS A 1 235 ? 27.658 -42.347 -7.342 1.00 61.09 235 LYS A N 1
ATOM 1832 C CA . LYS A 1 235 ? 28.712 -42.530 -6.323 1.00 61.09 235 LYS A CA 1
ATOM 1833 C C . LYS A 1 235 ? 28.232 -42.266 -4.891 1.00 61.09 235 LYS A C 1
ATOM 1835 O O . LYS A 1 235 ? 28.967 -42.532 -3.943 1.00 61.09 235 LYS A O 1
ATOM 1840 N N . ARG A 1 236 ? 27.019 -41.734 -4.702 1.00 57.28 236 ARG A N 1
ATOM 1841 C CA . ARG A 1 236 ? 26.448 -41.512 -3.368 1.00 57.28 236 ARG A CA 1
ATOM 1842 C C . ARG A 1 236 ? 25.755 -42.793 -2.881 1.00 57.28 236 ARG A C 1
ATOM 1844 O O . ARG A 1 236 ? 24.813 -43.241 -3.533 1.00 57.28 236 ARG A O 1
ATOM 1851 N N . PRO A 1 237 ? 26.104 -43.341 -1.702 1.00 56.78 237 PRO A N 1
ATOM 1852 C CA . PRO A 1 237 ? 25.506 -44.582 -1.189 1.00 56.78 237 PRO A CA 1
ATOM 1853 C C . PRO A 1 237 ? 23.981 -44.494 -0.980 1.00 56.78 237 PRO A C 1
ATOM 1855 O O . PRO A 1 237 ? 23.286 -45.506 -1.009 1.00 56.78 237 PRO A O 1
ATOM 1858 N N . ALA A 1 238 ? 23.429 -43.282 -0.843 1.00 56.81 238 ALA A N 1
ATOM 1859 C CA . ALA A 1 238 ? 21.989 -43.037 -0.738 1.00 56.81 238 ALA A CA 1
ATOM 1860 C C . ALA A 1 238 ? 21.220 -43.114 -2.077 1.00 56.81 238 ALA A C 1
ATOM 1862 O O . ALA A 1 238 ? 19.992 -43.161 -2.061 1.00 56.81 238 ALA A O 1
ATOM 1863 N N . ALA A 1 239 ? 21.902 -43.123 -3.229 1.00 53.00 239 ALA A N 1
ATOM 1864 C CA . ALA A 1 239 ? 21.266 -43.127 -4.550 1.00 53.00 239 ALA A CA 1
ATOM 1865 C C . ALA A 1 239 ? 20.970 -44.534 -5.097 1.00 53.00 239 ALA A C 1
ATOM 1867 O O . ALA A 1 239 ? 20.170 -44.676 -6.021 1.00 53.00 239 ALA A O 1
ATOM 1868 N N . VAL A 1 240 ? 21.579 -45.578 -4.520 1.00 55.59 240 VAL A N 1
ATOM 1869 C CA . VAL A 1 240 ? 21.407 -46.974 -4.969 1.00 55.59 240 VAL A CA 1
ATOM 1870 C C . VAL A 1 240 ? 19.974 -47.468 -4.739 1.00 55.59 240 VAL A C 1
ATOM 1872 O O . VAL A 1 240 ? 19.464 -48.298 -5.488 1.00 55.59 240 VAL A O 1
ATOM 1875 N N . LYS A 1 241 ? 19.265 -46.911 -3.749 1.00 56.94 241 LYS A N 1
ATOM 1876 C CA . LYS A 1 241 ? 17.845 -47.203 -3.539 1.00 56.94 241 LYS A CA 1
ATOM 1877 C C . LYS A 1 241 ? 16.998 -46.142 -4.233 1.00 56.94 241 LYS A C 1
ATOM 1879 O O . LYS A 1 241 ? 16.833 -45.038 -3.716 1.00 56.94 241 LYS A O 1
ATOM 1884 N N . LYS A 1 242 ? 16.387 -46.496 -5.370 1.00 54.81 242 LYS A N 1
ATOM 1885 C CA . LYS A 1 242 ? 15.246 -45.751 -5.923 1.00 54.81 242 LYS A CA 1
ATOM 1886 C C . LYS A 1 242 ? 14.096 -45.791 -4.908 1.00 54.81 242 LYS A C 1
ATOM 1888 O O . LYS A 1 242 ? 13.251 -46.679 -4.936 1.00 54.81 242 LYS A O 1
ATOM 1893 N N . SER A 1 243 ? 14.065 -44.836 -3.983 1.00 51.88 243 SER A N 1
ATOM 1894 C CA . SER A 1 243 ? 12.885 -44.573 -3.162 1.00 51.88 243 SER A CA 1
ATOM 1895 C C . SER A 1 243 ? 11.814 -43.990 -4.080 1.00 51.88 243 SER A C 1
ATOM 1897 O O . SER A 1 243 ? 11.807 -42.791 -4.350 1.00 51.88 243 SER A O 1
ATOM 1899 N N . HIS A 1 244 ? 10.918 -44.843 -4.577 1.00 52.69 244 HIS A N 1
ATOM 1900 C CA . HIS A 1 244 ? 9.850 -44.498 -5.523 1.00 52.69 244 HIS A CA 1
ATOM 1901 C C . HIS A 1 244 ? 8.772 -43.538 -4.982 1.00 52.69 244 HIS A C 1
ATOM 1903 O O . HIS A 1 244 ? 7.780 -43.294 -5.660 1.00 52.69 244 HIS A O 1
ATOM 1909 N N . PHE A 1 245 ? 8.957 -42.927 -3.811 1.00 52.72 245 PHE A N 1
ATOM 1910 C CA . PHE A 1 245 ? 7.994 -41.984 -3.254 1.00 52.72 245 PHE A CA 1
ATOM 1911 C C . PHE A 1 245 ? 8.675 -40.687 -2.821 1.00 52.72 245 PHE A C 1
ATOM 1913 O O . PHE A 1 245 ? 9.447 -40.652 -1.860 1.00 52.72 245 PHE A O 1
ATOM 1920 N N . LYS A 1 246 ? 8.357 -39.593 -3.526 1.00 54.44 246 LYS A N 1
ATOM 1921 C CA . LYS A 1 246 ? 8.603 -38.238 -3.025 1.00 54.44 246 LYS A CA 1
ATOM 1922 C C . LYS A 1 246 ? 7.778 -38.069 -1.752 1.00 54.44 246 LYS A C 1
ATOM 1924 O O . LYS A 1 246 ? 6.552 -38.037 -1.815 1.00 54.44 246 LYS A O 1
ATOM 1929 N N . ARG A 1 247 ? 8.448 -37.958 -0.603 1.00 51.00 247 ARG A N 1
ATOM 1930 C CA . ARG A 1 247 ? 7.815 -37.598 0.671 1.00 51.00 247 ARG A CA 1
ATOM 1931 C C . ARG A 1 247 ? 7.330 -36.153 0.584 1.00 51.00 247 ARG A C 1
ATOM 1933 O O . ARG A 1 247 ? 8.087 -35.220 0.819 1.00 51.00 247 ARG A O 1
ATOM 1940 N N . THR A 1 248 ? 6.075 -35.972 0.207 1.00 59.66 248 THR A N 1
ATOM 1941 C CA . THR A 1 248 ? 5.349 -34.706 0.350 1.00 59.66 248 THR A CA 1
ATOM 1942 C C . THR A 1 248 ? 4.532 -34.737 1.640 1.00 59.66 248 THR A C 1
ATOM 1944 O O . THR A 1 248 ? 4.206 -35.816 2.145 1.00 59.66 248 THR A O 1
ATOM 1947 N N . VAL A 1 249 ? 4.165 -33.564 2.166 1.00 57.19 249 VAL A N 1
ATOM 1948 C CA . VAL A 1 249 ? 3.322 -33.412 3.374 1.00 57.19 249 VAL A CA 1
ATOM 1949 C C . VAL A 1 249 ? 2.022 -34.232 3.278 1.00 57.19 249 VAL A C 1
ATOM 1951 O O . VAL A 1 249 ? 1.518 -34.711 4.289 1.00 57.19 249 VAL A O 1
ATOM 1954 N N . PHE A 1 250 ? 1.539 -34.483 2.059 1.00 52.16 250 PHE A N 1
ATOM 1955 C CA . PHE A 1 250 ? 0.326 -35.247 1.757 1.00 52.16 250 PHE A CA 1
ATOM 1956 C C . PHE A 1 250 ? 0.519 -36.775 1.690 1.00 52.16 250 PHE A C 1
ATOM 1958 O O . PHE A 1 250 ? -0.458 -37.511 1.638 1.00 52.16 250 PHE A O 1
ATOM 1965 N N . THR A 1 251 ? 1.761 -37.272 1.705 1.00 55.38 251 THR A N 1
ATOM 1966 C CA . THR A 1 251 ? 2.090 -38.717 1.601 1.00 55.38 251 THR A CA 1
ATOM 1967 C C . THR A 1 251 ? 2.585 -39.335 2.913 1.00 55.38 251 THR A C 1
ATOM 1969 O O . THR A 1 251 ? 2.844 -40.537 2.986 1.00 55.38 251 THR A O 1
ATOM 1972 N N . LEU A 1 252 ? 2.704 -38.536 3.976 1.00 53.69 252 LEU A N 1
ATOM 1973 C CA . LEU A 1 252 ? 3.011 -39.023 5.319 1.00 53.69 252 LEU A CA 1
ATOM 1974 C C . LEU A 1 252 ? 1.760 -39.667 5.936 1.00 53.69 252 LEU A C 1
ATOM 1976 O O . LEU A 1 252 ? 0.859 -38.967 6.398 1.00 53.69 252 LEU A O 1
ATOM 1980 N N . LYS A 1 253 ? 1.722 -41.005 6.020 1.00 53.78 253 LYS A N 1
ATOM 1981 C CA . LYS A 1 253 ? 0.834 -41.689 6.975 1.00 53.78 253 LYS A CA 1
ATOM 1982 C C . LYS A 1 253 ? 1.209 -41.199 8.377 1.00 53.78 253 LYS A C 1
ATOM 1984 O O . LYS A 1 253 ? 2.294 -41.513 8.865 1.00 53.78 253 LYS A O 1
ATOM 1989 N N . ARG A 1 254 ? 0.333 -40.411 9.012 1.00 54.00 254 ARG A N 1
ATOM 1990 C CA . ARG A 1 254 ? 0.479 -39.989 10.413 1.00 54.00 254 ARG A CA 1
ATOM 1991 C C . ARG A 1 254 ? 0.422 -41.229 11.304 1.00 54.00 254 ARG A C 1
ATOM 1993 O O . ARG A 1 254 ? -0.654 -41.691 11.666 1.00 54.00 254 ARG A O 1
ATOM 2000 N N . LEU A 1 255 ? 1.581 -41.785 11.633 1.00 52.91 255 LEU A N 1
ATOM 2001 C CA . LEU A 1 255 ? 1.703 -42.753 12.711 1.00 52.91 255 LEU A CA 1
ATOM 2002 C C . LEU A 1 255 ? 1.817 -41.976 14.024 1.00 52.91 255 LEU A C 1
ATOM 2004 O O . LEU A 1 255 ? 2.714 -41.154 14.187 1.00 52.91 255 LEU A O 1
ATOM 2008 N N . SER A 1 256 ? 0.915 -42.301 14.948 1.00 46.12 256 SER A N 1
ATOM 2009 C CA . SER A 1 256 ? 0.819 -41.867 16.348 1.00 46.12 256 SER A CA 1
ATOM 2010 C C . SER A 1 256 ? 0.010 -40.595 16.657 1.00 46.12 256 SER A C 1
ATOM 2012 O O . SER A 1 256 ? 0.094 -39.553 16.011 1.00 46.12 256 SER A O 1
ATOM 2014 N N . LYS A 1 257 ? -0.843 -40.767 17.673 1.00 47.09 257 LYS A N 1
ATOM 2015 C CA . LYS A 1 257 ? -1.789 -39.817 18.257 1.00 47.09 257 LYS A CA 1
ATOM 2016 C C . LYS A 1 257 ? -1.042 -38.602 18.824 1.00 47.09 257 LYS A C 1
ATOM 2018 O O . LYS A 1 257 ? 0.011 -38.761 19.437 1.00 47.09 257 LYS A O 1
ATOM 2023 N N . LEU A 1 258 ? -1.622 -37.410 18.670 1.00 45.78 258 LEU A N 1
ATOM 2024 C CA . LEU A 1 258 ? -1.209 -36.199 19.386 1.00 45.78 258 LEU A CA 1
ATOM 2025 C C . LEU A 1 258 ? -1.159 -36.498 20.893 1.00 45.78 258 LEU A C 1
ATOM 2027 O O . LEU A 1 258 ? -2.197 -36.689 21.523 1.00 45.78 258 LEU A O 1
ATOM 2031 N N . ARG A 1 259 ? 0.045 -36.547 21.475 1.00 44.72 259 ARG A N 1
ATOM 2032 C CA . ARG A 1 259 ? 0.226 -36.449 22.927 1.00 44.72 259 ARG A CA 1
ATOM 2033 C C . ARG A 1 259 ? -0.135 -35.020 23.326 1.00 44.72 259 ARG A C 1
ATOM 2035 O O . ARG A 1 259 ? 0.644 -34.098 23.104 1.00 44.72 259 ARG A O 1
ATOM 2042 N N . THR A 1 260 ? -1.320 -34.839 23.894 1.00 46.09 260 THR A N 1
ATOM 2043 C CA . THR A 1 260 ? -1.694 -33.629 24.628 1.00 46.09 260 THR A CA 1
ATOM 2044 C C . THR A 1 260 ? -0.744 -33.459 25.812 1.00 46.09 260 THR A C 1
ATOM 2046 O O . THR A 1 260 ? -0.690 -34.312 26.698 1.00 46.09 260 THR A O 1
ATOM 2049 N N . GLN A 1 261 ? 0.037 -32.378 25.820 1.00 40.00 261 GLN A N 1
ATOM 2050 C CA . GLN A 1 261 ? 0.794 -31.972 27.000 1.00 40.00 261 GLN A CA 1
ATOM 2051 C C . GLN A 1 261 ? -0.178 -31.489 28.088 1.00 40.00 261 GLN A C 1
ATOM 2053 O O . GLN A 1 261 ? -0.860 -30.487 27.914 1.00 40.00 261 GLN A O 1
ATOM 2058 N N . GLY A 1 262 ? -0.209 -32.234 29.195 1.00 41.06 262 GLY A N 1
ATOM 2059 C CA . GLY A 1 262 ? -0.370 -31.744 30.566 1.00 41.06 262 GLY A CA 1
ATOM 2060 C C . GLY A 1 262 ? -1.562 -30.841 30.886 1.00 41.06 262 GLY A C 1
ATOM 2061 O O . GLY A 1 262 ? -1.410 -29.629 31.004 1.00 41.06 262 GLY A O 1
ATOM 2062 N N . THR A 1 263 ? -2.704 -31.442 31.214 1.00 38.16 263 THR A N 1
ATOM 2063 C CA . THR A 1 263 ? -3.637 -30.859 32.188 1.00 38.16 263 THR A CA 1
ATOM 2064 C C . THR A 1 263 ? -2.986 -30.884 33.574 1.00 38.16 263 THR A C 1
ATOM 2066 O O . THR A 1 263 ? -2.748 -31.957 34.127 1.00 38.16 263 THR A O 1
ATOM 2069 N N . ARG A 1 264 ? -2.689 -29.708 34.139 1.00 37.94 264 ARG A N 1
ATOM 2070 C CA . ARG A 1 264 ? -2.360 -29.551 35.565 1.00 37.94 264 ARG A CA 1
ATOM 2071 C C . ARG A 1 264 ? -3.593 -29.932 36.387 1.00 37.94 264 ARG A C 1
ATOM 2073 O O . ARG A 1 264 ? -4.567 -29.187 36.407 1.00 37.94 264 ARG A O 1
ATOM 2080 N N . THR A 1 265 ? -3.557 -31.078 37.055 1.00 37.78 265 THR A N 1
ATOM 2081 C CA . THR A 1 265 ? -4.487 -31.395 38.143 1.00 37.78 265 THR A CA 1
ATOM 2082 C C . THR A 1 265 ? -3.963 -30.769 39.428 1.00 37.78 265 THR A C 1
ATOM 2084 O O . THR A 1 265 ? -2.856 -31.090 39.859 1.00 37.78 265 THR A O 1
ATOM 2087 N N . CYS A 1 266 ? -4.753 -29.872 40.016 1.00 35.81 266 CYS A N 1
ATOM 2088 C CA . CYS A 1 266 ? -4.551 -29.372 41.369 1.00 35.81 266 CYS A CA 1
ATOM 2089 C C . CYS A 1 266 ? -4.675 -30.520 42.382 1.00 35.81 266 CYS A C 1
ATOM 2091 O O . CYS A 1 266 ? -5.650 -31.275 42.344 1.00 35.81 266 CYS A O 1
ATOM 2093 N N . ARG A 1 267 ? -3.710 -30.605 43.293 1.00 36.97 267 ARG A N 1
ATOM 2094 C CA . ARG A 1 267 ? -3.873 -31.076 44.668 1.00 36.97 267 ARG A CA 1
ATOM 2095 C C . ARG A 1 267 ? -3.044 -30.166 45.554 1.00 36.97 267 ARG A C 1
ATOM 2097 O O . ARG A 1 267 ? -1.937 -29.800 45.098 1.00 36.97 267 ARG A O 1
#

Organism: Symbiodinium pilosum (NCBI:txid2952)

pLDDT: mean 72.8, std 15.47, range [35.81, 95.44]

Radius of gyration: 29.32 Å; chains: 1; bounding box: 52×70×90 Å

Sequence (267 aa):
EFNAVDSDLPAEHWGNFYRAYSNDASGALSHAENVCRGFIESGAMAKAKARGIVENLDSSRPFLSRFEFIEALAALSATFPKDMNRKVTGANKRVAHILWRATDPDRAAWLFNNSRRVLALLPSGTSSNEALHAEVKNWFSETQQIHQSTLCLKLLMLTLGKQIPHFLAMAHPTISQCASRVLLARAVANSPWTDVARQSWCSELSHEAHVEKAALPYNESHAEGVSKVRSWNMKRPAAVKKSHFKRTVFTLKRLSKLRTQGTRTCR

Secondary structure (DSSP, 8-state):
-TT---TTS-GGGG-SPP-TTSTTSS-PPPHHHHHHHHHHHH--S-HHHHHHHHHT--TTSPP-SHHHHHHHHHHHHHH-HHHHTPBPTTT--BHHHHHHHHT-HHHHHHHHTTTTS--TTS--SHHHHHHHHHHHHHHHTT-S---HHHHHHHHHHHHHHHHHHHHHHHH-GGGGGS-HHHHHHHHHSPPS--HHHHHHHHHHHHSSS--PPP--HHHHHHHHHHHHHHHHHHTSTTSSS-------TTT----S-----------